Protein AF-A0A954JPZ0-F1 (afdb_monomer_lite)

pLDDT: mean 92.02, std 7.4, range [52.31, 98.56]

Structure (mmCIF, N/CA/C/O backbone):
data_AF-A0A954JPZ0-F1
#
_entry.id   AF-A0A954JPZ0-F1
#
loop_
_atom_site.group_PDB
_atom_site.id
_atom_site.type_symbol
_atom_site.label_atom_id
_atom_site.label_alt_id
_atom_site.label_comp_id
_atom_site.label_asym_id
_atom_site.label_entity_id
_atom_site.label_seq_id
_atom_site.pdbx_PDB_ins_code
_atom_site.Cartn_x
_atom_site.Cartn_y
_atom_site.Cartn_z
_atom_site.occupancy
_atom_site.B_iso_or_equiv
_atom_site.auth_seq_id
_atom_site.auth_comp_id
_atom_site.auth_asym_id
_atom_site.auth_atom_id
_atom_site.pdbx_PDB_model_num
ATOM 1 N N . MET A 1 1 ? -5.969 -16.958 -24.847 1.00 66.25 1 MET A N 1
ATOM 2 C CA . MET A 1 1 ? -4.902 -17.984 -24.819 1.00 66.25 1 MET A CA 1
ATOM 3 C C . MET A 1 1 ? -3.524 -17.351 -24.993 1.00 66.25 1 MET A C 1
ATOM 5 O O . MET A 1 1 ? -2.686 -17.552 -24.127 1.00 66.25 1 MET A O 1
ATOM 9 N N . SER A 1 2 ? -3.300 -16.533 -26.031 1.00 83.69 2 SER A N 1
ATOM 10 C CA . SER A 1 2 ? -1.999 -15.884 -26.276 1.00 83.69 2 SER A CA 1
ATOM 11 C C . SER A 1 2 ? -1.559 -14.907 -25.174 1.00 83.69 2 SER A C 1
ATOM 13 O O . SER A 1 2 ? -0.413 -14.970 -24.748 1.00 83.69 2 SER A O 1
ATOM 15 N N . THR A 1 3 ? -2.457 -14.063 -24.644 1.00 85.94 3 THR A N 1
ATOM 16 C CA . THR A 1 3 ? -2.115 -13.124 -23.552 1.00 85.94 3 THR A CA 1
ATOM 17 C C . THR A 1 3 ? -1.800 -13.831 -22.235 1.00 85.94 3 THR A C 1
ATOM 19 O O . THR A 1 3 ? -0.862 -13.451 -21.544 1.00 85.94 3 THR A O 1
ATOM 22 N N . THR A 1 4 ? -2.526 -14.906 -21.917 1.00 88.12 4 THR A N 1
ATOM 23 C CA . THR A 1 4 ? -2.280 -15.746 -20.735 1.00 88.12 4 THR A CA 1
ATOM 24 C C . THR A 1 4 ? -0.897 -16.394 -20.784 1.00 88.12 4 THR A C 1
ATOM 26 O O . THR A 1 4 ? -0.154 -16.324 -19.812 1.00 88.12 4 THR A O 1
ATOM 29 N N . LEU A 1 5 ? -0.525 -16.990 -21.922 1.00 91.44 5 LEU A N 1
ATOM 30 C CA . LEU A 1 5 ? 0.784 -17.624 -22.079 1.00 91.44 5 LEU A CA 1
ATOM 31 C C . LEU A 1 5 ? 1.921 -16.591 -22.055 1.00 91.44 5 LEU A C 1
ATOM 33 O O . LEU A 1 5 ? 2.928 -16.810 -21.388 1.00 91.44 5 LEU A O 1
ATOM 37 N N . ALA A 1 6 ? 1.747 -15.451 -22.734 1.00 91.94 6 ALA A N 1
ATOM 38 C CA . ALA A 1 6 ? 2.711 -14.353 -22.683 1.00 91.94 6 ALA A CA 1
ATOM 39 C C . ALA A 1 6 ? 2.916 -13.855 -21.241 1.00 91.94 6 ALA A C 1
ATOM 41 O O . ALA A 1 6 ? 4.052 -13.720 -20.798 1.00 91.94 6 ALA A O 1
ATOM 42 N N . SER A 1 7 ? 1.828 -13.666 -20.486 1.00 91.31 7 SER A N 1
ATOM 43 C CA . SER A 1 7 ? 1.865 -13.279 -19.072 1.00 91.31 7 SER A CA 1
ATOM 44 C C . SER A 1 7 ? 2.678 -14.257 -18.211 1.00 91.31 7 SER A C 1
ATOM 46 O O . SER A 1 7 ? 3.582 -13.830 -17.495 1.00 91.31 7 SER A O 1
ATOM 48 N N . GLN A 1 8 ? 2.438 -15.567 -18.335 1.00 90.75 8 GLN A N 1
ATOM 49 C CA . GLN A 1 8 ? 3.168 -16.591 -17.573 1.00 90.75 8 GLN A CA 1
ATOM 50 C C . GLN A 1 8 ? 4.675 -16.582 -17.869 1.00 90.75 8 GLN A C 1
ATOM 52 O O . GLN A 1 8 ? 5.494 -16.665 -16.950 1.00 90.75 8 GLN A O 1
ATOM 57 N N . ILE A 1 9 ? 5.056 -16.440 -19.144 1.00 93.81 9 ILE A N 1
ATOM 58 C CA . ILE A 1 9 ? 6.470 -16.358 -19.535 1.00 93.81 9 ILE A CA 1
ATOM 59 C C . ILE A 1 9 ? 7.108 -15.105 -18.928 1.00 93.81 9 ILE A C 1
ATOM 61 O O . ILE A 1 9 ? 8.153 -15.213 -18.285 1.00 93.81 9 ILE A O 1
ATOM 65 N N . LEU A 1 10 ? 6.456 -13.943 -19.053 1.00 93.75 10 LEU A N 1
ATOM 66 C CA . LEU A 1 10 ? 6.947 -12.689 -18.479 1.00 93.75 10 LEU A CA 1
ATOM 67 C C . LEU A 1 10 ? 7.116 -12.772 -16.955 1.00 93.75 10 LEU A C 1
ATOM 69 O O . LEU A 1 10 ? 8.147 -12.340 -16.448 1.00 93.75 10 LEU A O 1
ATOM 73 N N . GLN A 1 11 ? 6.162 -13.366 -16.229 1.00 90.56 11 GLN A N 1
ATOM 74 C CA . GLN A 1 11 ? 6.265 -13.556 -14.775 1.00 90.56 11 GLN A CA 1
ATOM 75 C C . GLN A 1 11 ? 7.461 -14.436 -14.400 1.00 90.56 11 GLN A C 1
ATOM 77 O O . GLN A 1 11 ? 8.274 -14.050 -13.562 1.00 90.56 11 GLN A O 1
ATOM 82 N N . SER A 1 12 ? 7.604 -15.592 -15.055 1.00 91.81 12 SER A N 1
ATOM 83 C CA . SER A 1 12 ? 8.687 -16.546 -14.766 1.00 91.81 12 SER A CA 1
ATOM 84 C C . SER A 1 12 ? 10.084 -16.017 -15.112 1.00 91.81 12 SER A C 1
ATOM 86 O O . SER A 1 12 ? 11.070 -16.439 -14.513 1.00 91.81 12 SER A O 1
ATOM 88 N N . SER A 1 13 ? 10.168 -15.086 -16.067 1.00 95.50 13 SER A N 1
ATOM 89 C CA . SER A 1 13 ? 11.426 -14.558 -16.610 1.00 95.50 13 SER A CA 1
ATOM 90 C C . SER A 1 13 ? 11.700 -13.105 -16.201 1.00 95.50 13 SER A C 1
ATOM 92 O O . SER A 1 13 ? 12.629 -12.484 -16.724 1.00 95.50 13 SER A O 1
ATOM 94 N N . ALA A 1 14 ? 10.921 -12.554 -15.261 1.00 93.38 14 ALA A N 1
ATOM 95 C CA . ALA A 1 14 ? 10.939 -11.133 -14.913 1.00 93.38 14 ALA A CA 1
ATOM 96 C C . ALA A 1 14 ? 12.328 -10.625 -14.497 1.00 93.38 14 ALA A C 1
ATOM 98 O O . ALA A 1 14 ? 12.738 -9.548 -14.923 1.00 93.38 14 ALA A O 1
ATOM 99 N N . ASP A 1 15 ? 13.081 -11.405 -13.714 1.00 93.00 15 ASP A N 1
ATOM 100 C CA . ASP A 1 15 ? 14.425 -11.027 -13.255 1.00 93.00 15 ASP A CA 1
ATOM 101 C C . ASP A 1 15 ? 15.450 -10.929 -14.395 1.00 93.00 15 ASP A C 1
ATOM 103 O O . ASP A 1 15 ? 16.312 -10.043 -14.384 1.00 93.00 15 ASP A O 1
ATOM 107 N N . GLY A 1 16 ? 15.357 -11.830 -15.379 1.00 96.50 16 GLY A N 1
ATOM 108 C CA . GLY A 1 16 ? 16.232 -11.852 -16.552 1.00 96.50 16 GLY A CA 1
ATOM 109 C C . GLY A 1 16 ? 15.924 -10.703 -17.507 1.00 96.50 16 GLY A C 1
ATOM 110 O O . GLY A 1 16 ? 16.826 -9.950 -17.876 1.00 96.50 16 GLY A O 1
ATOM 111 N N . ILE A 1 17 ? 14.637 -10.515 -17.822 1.00 97.69 17 ILE A N 1
ATOM 112 C CA . ILE A 1 17 ? 14.153 -9.401 -18.651 1.00 97.69 17 ILE A CA 1
ATOM 113 C C . ILE A 1 17 ? 14.552 -8.066 -18.017 1.00 97.69 17 ILE A C 1
ATOM 115 O O . ILE A 1 17 ? 15.100 -7.200 -18.690 1.00 97.69 17 ILE A O 1
ATOM 119 N N . ALA A 1 18 ? 14.350 -7.903 -16.709 1.00 95.94 18 ALA A N 1
ATOM 120 C CA . ALA A 1 18 ? 14.701 -6.673 -16.011 1.00 95.94 18 ALA A CA 1
ATOM 121 C C . ALA A 1 18 ? 16.203 -6.366 -16.038 1.00 95.94 18 ALA A C 1
ATOM 123 O O . ALA A 1 18 ? 16.586 -5.209 -16.187 1.00 95.94 18 ALA A O 1
ATOM 124 N N . GLY A 1 19 ? 17.057 -7.387 -15.902 1.00 96.56 19 GLY A N 1
ATOM 125 C CA . GLY A 1 19 ? 18.508 -7.213 -15.974 1.00 96.56 19 GLY A CA 1
ATOM 126 C C . GLY A 1 19 ? 18.975 -6.733 -17.349 1.00 96.56 19 GLY A C 1
ATOM 127 O O . GLY A 1 19 ? 19.767 -5.797 -17.432 1.00 96.56 19 GLY A O 1
ATOM 128 N N . LEU A 1 20 ? 18.451 -7.340 -18.416 1.00 97.88 20 LEU A N 1
ATOM 129 C CA . LEU A 1 20 ? 18.763 -6.962 -19.797 1.00 97.88 20 LEU A CA 1
ATOM 130 C C . LEU A 1 20 ? 18.199 -5.578 -20.154 1.00 97.88 20 LEU A C 1
ATOM 132 O O . LEU A 1 20 ? 18.916 -4.748 -20.709 1.00 97.88 20 LEU A O 1
ATOM 136 N N . ALA A 1 21 ? 16.958 -5.287 -19.756 1.00 97.50 21 ALA A N 1
ATOM 137 C CA . ALA A 1 21 ? 16.344 -3.980 -19.967 1.00 97.50 21 ALA A CA 1
ATOM 138 C C . ALA A 1 21 ? 17.093 -2.862 -19.219 1.00 97.50 21 ALA A C 1
ATOM 140 O O . ALA A 1 21 ? 17.258 -1.770 -19.760 1.00 97.50 21 ALA A O 1
ATOM 141 N N . ALA A 1 22 ? 17.581 -3.126 -18.000 1.00 96.38 22 ALA A N 1
ATOM 142 C CA . ALA A 1 22 ? 18.393 -2.169 -17.248 1.00 96.38 22 ALA A CA 1
ATOM 143 C C . ALA A 1 22 ? 19.735 -1.906 -17.942 1.00 96.38 22 ALA A C 1
ATOM 145 O O . ALA A 1 22 ? 20.130 -0.753 -18.078 1.00 96.38 22 ALA A O 1
ATOM 146 N N . ALA A 1 23 ? 20.409 -2.951 -18.433 1.00 95.88 23 ALA A N 1
ATOM 147 C CA . ALA A 1 23 ? 21.649 -2.793 -19.193 1.00 95.88 23 ALA A CA 1
ATOM 148 C C . ALA A 1 23 ? 21.431 -1.929 -20.443 1.00 95.88 23 ALA A C 1
ATOM 150 O O . ALA A 1 23 ? 22.147 -0.952 -20.640 1.00 95.88 23 ALA A O 1
ATOM 151 N N . ARG A 1 24 ? 20.371 -2.210 -21.212 1.00 96.38 24 ARG A N 1
ATOM 152 C CA . ARG A 1 24 ? 20.004 -1.418 -22.392 1.00 96.38 24 ARG A CA 1
ATOM 153 C C . ARG A 1 24 ? 19.671 0.034 -22.042 1.00 96.38 24 ARG A C 1
ATOM 155 O O . ARG A 1 24 ? 20.093 0.942 -22.745 1.00 96.38 24 ARG A O 1
ATOM 162 N N . LEU A 1 25 ? 18.952 0.284 -20.945 1.00 95.94 25 LEU A N 1
ATOM 163 C CA . LEU A 1 25 ? 18.688 1.649 -20.478 1.00 95.94 25 LEU A CA 1
ATOM 164 C C . LEU A 1 25 ? 19.992 2.424 -20.240 1.00 95.94 25 LEU A C 1
ATOM 166 O O . LEU A 1 25 ? 20.115 3.545 -20.722 1.00 95.94 25 LEU A O 1
ATOM 170 N N . PHE A 1 26 ? 20.963 1.820 -19.551 1.00 94.25 26 PHE A N 1
ATOM 171 C CA . PHE A 1 26 ? 22.262 2.439 -19.258 1.00 94.25 26 PHE A CA 1
ATOM 172 C C . PHE A 1 26 ? 23.109 2.702 -20.517 1.00 94.25 26 PHE A C 1
ATOM 174 O O . PHE A 1 26 ? 23.999 3.546 -20.481 1.00 94.25 26 PHE A O 1
ATOM 181 N N . GLU A 1 27 ? 22.831 2.021 -21.631 1.00 93.25 27 GLU A N 1
ATOM 182 C CA . GLU A 1 27 ? 23.437 2.312 -22.939 1.00 93.25 27 GLU A CA 1
ATOM 183 C C . GLU A 1 27 ? 22.749 3.481 -23.669 1.00 93.25 27 GLU A C 1
ATOM 185 O O . GLU A 1 27 ? 23.381 4.159 -24.479 1.00 93.25 27 GLU A O 1
ATOM 190 N N . LEU A 1 28 ? 21.461 3.724 -23.397 1.00 91.75 28 LEU A N 1
ATOM 191 C CA . LEU A 1 28 ? 20.639 4.726 -24.088 1.00 91.75 28 LEU A CA 1
ATOM 192 C C . LEU A 1 28 ? 20.671 6.117 -23.445 1.00 91.75 28 LEU A C 1
ATOM 194 O O . LEU A 1 28 ? 20.381 7.106 -24.121 1.00 91.75 28 LEU A O 1
ATOM 198 N N . VAL A 1 29 ? 20.979 6.212 -22.151 1.00 90.38 29 VAL A N 1
ATOM 199 C CA . VAL A 1 29 ? 20.952 7.473 -21.393 1.00 90.38 29 VAL A CA 1
ATOM 200 C C . VAL A 1 29 ? 22.324 7.788 -20.797 1.00 90.38 29 VAL A C 1
ATOM 202 O O . VAL A 1 29 ? 23.168 6.908 -20.645 1.00 90.38 29 VAL A O 1
ATOM 205 N N . SER A 1 30 ? 22.584 9.056 -20.471 1.00 83.38 30 SER A N 1
ATOM 206 C CA . SER A 1 30 ? 23.856 9.441 -19.852 1.00 83.38 30 SER A CA 1
ATOM 207 C C . SER A 1 30 ? 24.001 8.842 -18.451 1.00 83.38 30 SER A C 1
ATOM 209 O O . SER A 1 30 ? 23.021 8.727 -17.717 1.00 83.38 30 SER A O 1
ATOM 211 N N . VAL A 1 31 ? 25.238 8.541 -18.043 1.00 74.62 31 VAL A N 1
ATOM 212 C CA . VAL A 1 31 ? 25.551 8.011 -16.698 1.00 74.62 31 VAL A CA 1
ATOM 213 C C . VAL A 1 31 ? 25.056 8.947 -15.586 1.00 74.62 31 VAL A C 1
ATOM 215 O O . VAL A 1 31 ? 24.608 8.487 -14.547 1.00 74.62 31 VAL A O 1
ATOM 218 N N . ASP A 1 32 ? 25.040 10.260 -15.824 1.00 77.06 32 ASP A N 1
ATOM 219 C CA . ASP A 1 32 ? 24.516 11.232 -14.853 1.00 77.06 32 ASP A CA 1
ATOM 220 C C . ASP A 1 32 ? 22.980 11.197 -14.713 1.00 77.06 32 ASP A C 1
ATOM 222 O O . ASP A 1 32 ? 22.433 11.760 -13.769 1.00 77.06 32 ASP A O 1
ATOM 226 N N . ALA A 1 33 ? 22.267 10.571 -15.658 1.00 75.75 33 ALA A N 1
ATOM 227 C CA . ALA A 1 33 ? 20.808 10.457 -15.641 1.00 75.75 33 ALA A CA 1
ATOM 228 C C . ALA A 1 33 ? 20.315 9.186 -14.924 1.00 75.75 33 ALA A C 1
ATOM 230 O O . ALA A 1 33 ? 19.151 9.129 -14.521 1.00 75.75 33 ALA A O 1
ATOM 231 N N . VAL A 1 34 ? 21.181 8.176 -14.775 1.00 81.88 34 VAL A N 1
ATOM 232 C CA . VAL A 1 34 ? 20.914 6.909 -14.078 1.00 81.88 34 VAL A CA 1
ATOM 233 C C . VAL A 1 34 ? 22.180 6.437 -13.352 1.00 81.88 34 VAL A C 1
ATOM 235 O O . VAL A 1 34 ? 23.164 6.066 -13.980 1.00 81.88 34 VAL A O 1
ATOM 238 N N . ASP A 1 35 ? 22.168 6.427 -12.020 1.00 78.69 35 ASP A N 1
ATOM 239 C CA . ASP A 1 35 ? 23.358 6.152 -11.197 1.00 78.69 35 ASP A CA 1
ATOM 240 C C . ASP A 1 35 ? 23.293 4.824 -10.419 1.00 78.69 35 ASP A C 1
ATOM 242 O O . ASP A 1 35 ? 24.328 4.276 -10.038 1.00 78.69 35 ASP A O 1
ATOM 246 N N . ASP A 1 36 ? 22.098 4.256 -10.237 1.00 88.75 36 ASP A N 1
ATOM 247 C CA . ASP A 1 36 ? 21.888 3.006 -9.500 1.00 88.75 36 ASP A CA 1
ATOM 248 C C . ASP A 1 36 ? 21.283 1.899 -10.381 1.00 88.75 36 ASP A C 1
ATOM 250 O O . ASP A 1 36 ? 20.066 1.785 -10.570 1.00 88.75 36 ASP A O 1
ATOM 254 N N . PHE A 1 37 ? 22.151 1.031 -10.906 1.00 91.00 37 PHE A N 1
ATOM 255 C CA . PHE A 1 37 ? 21.741 -0.112 -11.726 1.00 91.00 37 PHE A CA 1
ATOM 256 C C . PHE A 1 37 ? 20.810 -1.075 -10.977 1.00 91.00 37 PHE A C 1
ATOM 258 O O . PHE A 1 37 ? 19.874 -1.620 -11.566 1.00 91.00 37 PHE A O 1
ATOM 265 N N . ALA A 1 38 ? 21.050 -1.306 -9.683 1.00 88.50 38 ALA A N 1
ATOM 266 C CA . ALA A 1 38 ? 20.252 -2.242 -8.900 1.00 88.50 38 ALA A CA 1
ATOM 267 C C . ALA A 1 38 ? 18.832 -1.701 -8.688 1.00 88.50 38 ALA A C 1
ATOM 269 O O . ALA A 1 38 ? 17.863 -2.448 -8.860 1.00 88.50 38 ALA A O 1
ATOM 270 N N . ALA A 1 39 ? 18.700 -0.403 -8.402 1.00 86.88 39 ALA A N 1
ATOM 271 C CA . ALA A 1 39 ? 17.405 0.262 -8.301 1.00 86.88 39 ALA A CA 1
ATOM 272 C C . ALA A 1 39 ? 16.637 0.221 -9.630 1.00 86.88 39 ALA A C 1
ATOM 274 O O . ALA A 1 39 ? 15.455 -0.135 -9.646 1.00 86.88 39 ALA A O 1
ATOM 275 N N . TRP A 1 40 ? 17.301 0.501 -10.756 1.00 93.06 40 TRP A N 1
ATOM 276 C CA . TRP A 1 40 ? 16.674 0.434 -12.080 1.00 93.06 40 TRP A CA 1
ATOM 277 C C . TRP A 1 40 ? 16.266 -0.982 -12.477 1.00 93.06 40 TRP A C 1
ATOM 279 O O . TRP A 1 40 ? 15.155 -1.181 -12.971 1.00 93.06 40 TRP A O 1
ATOM 289 N N . LYS A 1 41 ? 17.101 -1.988 -12.197 1.00 93.12 41 LYS A N 1
ATOM 290 C CA . LYS A 1 41 ? 16.734 -3.396 -12.385 1.00 93.12 41 LYS A CA 1
ATOM 291 C C . LYS A 1 41 ? 15.497 -3.750 -11.561 1.00 93.12 41 LYS A C 1
ATOM 293 O O . LYS A 1 41 ? 14.567 -4.355 -12.089 1.00 93.12 41 LYS A O 1
ATOM 298 N N . GLN A 1 42 ? 15.449 -3.358 -10.287 1.00 86.19 42 GLN A N 1
ATOM 299 C CA . GLN A 1 42 ? 14.289 -3.626 -9.437 1.00 86.19 42 GLN A CA 1
ATOM 300 C C . GLN A 1 42 ? 13.027 -2.917 -9.951 1.00 86.19 42 GLN A C 1
ATOM 302 O O . GLN A 1 42 ? 11.945 -3.508 -9.969 1.00 86.19 42 GLN A O 1
ATOM 307 N N . HIS A 1 43 ? 13.158 -1.670 -10.408 1.00 90.62 43 HIS A N 1
ATOM 308 C CA . HIS A 1 43 ? 12.066 -0.921 -11.019 1.00 90.62 43 HIS A CA 1
ATOM 309 C C . HIS A 1 43 ? 11.522 -1.634 -12.266 1.00 90.62 43 HIS A C 1
ATOM 311 O O . HIS A 1 43 ? 10.328 -1.925 -12.335 1.00 90.62 43 HIS A O 1
ATOM 317 N N . LEU A 1 44 ? 12.395 -1.982 -13.213 1.00 94.62 44 LEU A N 1
ATOM 318 C CA . LEU A 1 44 ? 12.019 -2.652 -14.460 1.00 94.62 44 LEU A CA 1
ATOM 319 C C . LEU A 1 44 ? 11.425 -4.040 -14.211 1.00 94.62 44 LEU A C 1
ATOM 321 O O . LEU A 1 44 ? 10.452 -4.411 -14.860 1.00 94.62 44 LEU A O 1
ATOM 325 N N . ARG A 1 45 ? 11.925 -4.777 -13.215 1.00 93.12 45 ARG A N 1
ATOM 326 C CA . ARG A 1 45 ? 11.323 -6.042 -12.773 1.00 93.12 45 ARG A CA 1
ATOM 327 C C . ARG A 1 45 ? 9.872 -5.852 -12.351 1.00 93.12 45 ARG A C 1
ATOM 329 O O . ARG A 1 45 ? 9.003 -6.606 -12.783 1.00 93.12 45 ARG A O 1
ATOM 336 N N . ASN A 1 46 ? 9.599 -4.833 -11.540 1.00 87.81 46 ASN A N 1
ATOM 337 C CA . ASN A 1 46 ? 8.233 -4.520 -11.134 1.00 87.81 46 ASN A CA 1
ATOM 338 C C . ASN A 1 46 ? 7.367 -4.152 -12.349 1.00 87.81 46 ASN A C 1
ATOM 340 O O . ASN A 1 46 ? 6.233 -4.612 -12.433 1.00 87.81 46 ASN A O 1
ATOM 344 N N . GLN A 1 47 ? 7.899 -3.398 -13.315 1.00 93.12 47 GLN A N 1
ATOM 345 C CA . GLN A 1 47 ? 7.179 -3.062 -14.548 1.00 93.12 47 GLN A CA 1
ATOM 346 C C . GLN A 1 47 ? 6.855 -4.297 -15.408 1.00 93.12 47 GLN A C 1
ATOM 348 O O . GLN A 1 47 ? 5.741 -4.398 -15.919 1.00 93.12 47 GLN A O 1
ATOM 353 N N . VAL A 1 48 ? 7.760 -5.278 -15.512 1.00 94.56 48 VAL A N 1
ATOM 354 C CA . VAL A 1 48 ? 7.488 -6.548 -16.217 1.00 94.56 48 VAL A CA 1
ATOM 355 C C . VAL A 1 48 ? 6.339 -7.310 -15.554 1.00 94.56 48 VAL A C 1
ATOM 357 O O . VAL A 1 48 ? 5.445 -7.799 -16.245 1.00 94.56 48 VAL A O 1
ATOM 360 N N . LEU A 1 49 ? 6.314 -7.373 -14.220 1.00 90.12 49 LEU A N 1
ATOM 361 C CA . LEU A 1 49 ? 5.230 -8.027 -13.478 1.00 90.12 49 LEU A CA 1
ATOM 362 C C . LEU A 1 49 ? 3.886 -7.302 -13.651 1.00 90.12 49 LEU A C 1
ATOM 364 O O . LEU A 1 49 ? 2.856 -7.957 -13.811 1.00 90.12 49 LEU A O 1
ATOM 368 N N . GLN A 1 50 ? 3.890 -5.966 -13.677 1.00 89.69 50 GLN A N 1
ATOM 369 C CA . GLN A 1 50 ? 2.688 -5.165 -13.944 1.00 89.69 50 GLN A CA 1
ATOM 370 C C . GLN A 1 50 ? 2.165 -5.378 -15.369 1.00 89.69 50 GLN A C 1
ATOM 372 O O . GLN A 1 50 ? 0.965 -5.574 -15.558 1.00 89.69 50 GLN A O 1
ATOM 377 N N . LEU A 1 51 ? 3.053 -5.419 -16.367 1.00 93.12 51 LEU A N 1
ATOM 378 C CA . LEU A 1 51 ? 2.687 -5.729 -17.749 1.00 93.12 51 LEU A CA 1
ATOM 379 C C . LEU A 1 51 ? 2.093 -7.139 -17.867 1.00 93.12 51 LEU A C 1
ATOM 381 O O . LEU A 1 51 ? 1.060 -7.333 -18.508 1.00 93.12 51 LEU A O 1
ATOM 385 N N . ALA A 1 52 ? 2.708 -8.127 -17.215 1.00 91.50 52 ALA A N 1
ATOM 386 C CA . ALA A 1 52 ? 2.213 -9.497 -17.214 1.00 91.50 52 ALA A CA 1
ATOM 387 C C . ALA A 1 52 ? 0.817 -9.611 -16.586 1.00 91.50 52 ALA A C 1
ATOM 389 O O . ALA A 1 52 ? -0.051 -10.310 -17.112 1.00 91.50 52 ALA A O 1
ATOM 390 N N . ALA A 1 53 ? 0.566 -8.905 -15.488 1.00 86.56 53 ALA A N 1
ATOM 391 C CA . ALA A 1 53 ? -0.753 -8.877 -14.874 1.00 86.56 53 ALA A CA 1
ATOM 392 C C . ALA A 1 53 ? -1.802 -8.160 -15.727 1.00 86.56 53 ALA A C 1
ATOM 394 O O . ALA A 1 53 ? -2.921 -8.652 -15.847 1.00 86.56 53 ALA A O 1
ATOM 395 N N . ALA A 1 54 ? -1.442 -7.045 -16.364 1.00 90.31 54 ALA A N 1
ATOM 396 C CA . ALA A 1 54 ? -2.319 -6.353 -17.300 1.00 90.31 54 ALA A CA 1
ATOM 397 C C . ALA A 1 54 ? -2.731 -7.275 -18.461 1.00 90.31 54 ALA A C 1
ATOM 399 O O . ALA A 1 54 ? -3.909 -7.354 -18.802 1.00 90.31 54 ALA A O 1
ATOM 400 N N . LEU A 1 55 ? -1.792 -8.059 -19.006 1.00 92.12 55 LEU A N 1
ATOM 401 C CA . LEU A 1 55 ? -2.071 -9.081 -20.025 1.00 92.12 55 LEU A CA 1
ATOM 402 C C . LEU A 1 55 ? -3.012 -10.183 -19.528 1.00 92.12 55 LEU A C 1
ATOM 404 O O . LEU A 1 55 ? -3.879 -10.641 -20.278 1.00 92.12 55 LEU A O 1
ATOM 408 N N . GLN A 1 56 ? -2.835 -10.625 -18.281 1.00 88.38 56 GLN A N 1
ATOM 409 C CA . GLN A 1 56 ? -3.692 -11.635 -17.665 1.00 88.38 56 GLN A CA 1
ATOM 410 C C . GLN A 1 56 ? -5.117 -11.111 -17.468 1.00 88.38 56 GLN A C 1
ATOM 412 O O . GLN A 1 56 ? -6.070 -11.821 -17.787 1.00 88.38 56 GLN A O 1
ATOM 417 N N . ALA A 1 57 ? -5.249 -9.864 -17.011 1.00 85.94 57 ALA A N 1
ATOM 418 C CA . ALA A 1 57 ? -6.519 -9.162 -16.853 1.00 85.94 57 ALA A CA 1
ATOM 419 C C . ALA A 1 57 ? -7.135 -8.706 -18.190 1.00 85.94 57 ALA A C 1
ATOM 421 O O . ALA A 1 57 ? -8.304 -8.337 -18.226 1.00 85.94 57 ALA A O 1
ATOM 422 N N . GLN A 1 58 ? -6.364 -8.753 -19.283 1.00 91.12 58 GLN A N 1
ATOM 423 C CA . GLN A 1 58 ? -6.717 -8.194 -20.592 1.00 91.12 58 GLN A CA 1
ATOM 424 C C . GLN A 1 58 ? -7.059 -6.698 -20.534 1.00 91.12 58 GLN A C 1
ATOM 426 O O . GLN A 1 58 ? -7.929 -6.215 -21.257 1.00 91.12 58 GLN A O 1
ATOM 431 N N . ASP A 1 59 ? -6.355 -5.969 -19.671 1.00 89.06 59 ASP A N 1
ATOM 432 C CA . ASP A 1 59 ? -6.613 -4.566 -19.381 1.00 89.06 59 ASP A CA 1
ATOM 433 C C . ASP A 1 59 ? -5.352 -3.728 -19.615 1.00 89.06 59 ASP A C 1
ATOM 435 O O . ASP A 1 59 ? -4.466 -3.631 -18.764 1.00 89.06 59 ASP A O 1
ATOM 439 N N . ALA A 1 60 ? -5.269 -3.106 -20.791 1.00 90.62 60 ALA A N 1
ATOM 440 C CA . ALA A 1 60 ? -4.166 -2.212 -21.138 1.00 90.62 60 ALA A CA 1
ATOM 441 C C . ALA A 1 60 ? -4.155 -0.917 -20.310 1.00 90.62 60 ALA A C 1
ATOM 443 O O . ALA A 1 60 ? -3.096 -0.309 -20.138 1.00 90.62 60 ALA A O 1
ATOM 444 N N . THR A 1 61 ? -5.306 -0.504 -19.768 1.00 88.75 61 THR A N 1
ATOM 445 C CA . THR A 1 61 ? -5.402 0.716 -18.959 1.00 88.75 61 THR A CA 1
ATOM 446 C C . THR A 1 61 ? -4.724 0.535 -17.607 1.00 88.75 61 THR A C 1
ATOM 448 O O . THR A 1 61 ? -4.024 1.442 -17.166 1.00 88.75 61 THR A O 1
ATOM 451 N N . ALA A 1 62 ? -4.783 -0.668 -17.028 1.00 84.94 62 ALA A N 1
ATOM 452 C CA . ALA A 1 62 ? -4.107 -0.988 -15.773 1.00 84.94 62 ALA A CA 1
ATOM 453 C C . ALA A 1 62 ? 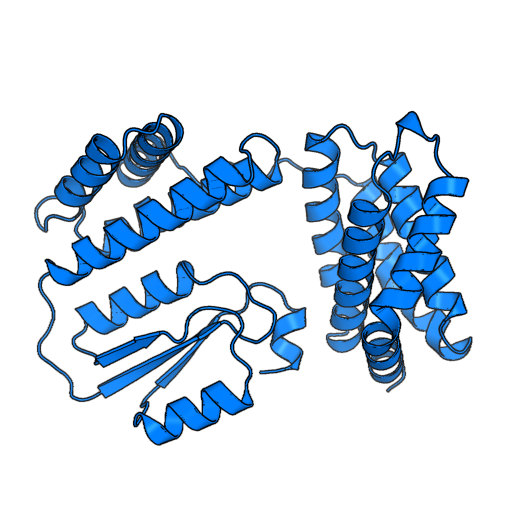-2.584 -0.753 -15.833 1.00 84.94 62 ALA A C 1
ATOM 455 O O . ALA A 1 62 ? -2.001 -0.186 -14.905 1.00 84.94 62 ALA A O 1
ATOM 456 N N . PHE A 1 63 ? -1.929 -1.138 -16.936 1.00 90.31 63 PHE A N 1
ATOM 457 C CA . PHE A 1 63 ? -0.496 -0.878 -17.116 1.00 90.31 63 PHE A CA 1
ATOM 458 C C . PHE A 1 63 ? -0.212 0.609 -17.366 1.00 90.31 63 PHE A C 1
ATOM 460 O O . PHE A 1 63 ? 0.726 1.168 -16.801 1.00 90.31 63 PHE A O 1
ATOM 467 N N . ALA A 1 64 ? -1.050 1.284 -18.156 1.00 90.31 64 ALA A N 1
ATOM 468 C CA . ALA A 1 64 ? -0.903 2.715 -18.412 1.00 90.31 64 ALA A CA 1
ATOM 469 C C . ALA A 1 64 ? -1.065 3.569 -17.138 1.00 90.31 64 ALA A C 1
ATOM 471 O O . ALA A 1 64 ? -0.295 4.503 -16.905 1.00 90.31 64 ALA A O 1
ATOM 472 N N . ASP A 1 65 ? -2.018 3.235 -16.272 1.00 85.50 65 ASP A N 1
ATOM 473 C CA . ASP A 1 65 ? -2.212 3.926 -14.997 1.00 85.50 65 ASP A CA 1
ATOM 474 C C . ASP A 1 65 ? -1.039 3.693 -14.037 1.00 85.50 65 ASP A C 1
ATOM 476 O O . ASP A 1 65 ? -0.605 4.636 -13.368 1.00 85.50 65 ASP A O 1
ATOM 480 N N . ASN A 1 66 ? -0.432 2.498 -14.049 1.00 85.31 66 ASN A N 1
ATOM 481 C CA . ASN A 1 66 ? 0.824 2.258 -13.334 1.00 85.31 66 ASN A CA 1
ATOM 482 C C . ASN A 1 66 ? 1.939 3.209 -13.805 1.00 85.31 66 ASN A C 1
ATOM 484 O O . ASN A 1 66 ? 2.650 3.778 -12.978 1.00 85.31 66 ASN A O 1
ATOM 488 N N . ILE A 1 67 ? 2.047 3.452 -15.113 1.00 88.81 67 ILE A N 1
ATOM 489 C CA . ILE A 1 67 ? 3.043 4.373 -15.678 1.00 88.81 67 ILE A CA 1
ATOM 490 C C . ILE A 1 67 ? 2.783 5.826 -15.270 1.00 88.81 67 ILE A C 1
ATOM 492 O O . ILE A 1 67 ? 3.735 6.566 -15.031 1.00 88.81 67 ILE A O 1
ATOM 496 N N . THR A 1 68 ? 1.521 6.234 -15.097 1.00 85.50 68 THR A N 1
ATOM 497 C CA . THR A 1 68 ? 1.194 7.560 -14.528 1.00 85.50 68 THR A CA 1
ATOM 498 C C . THR A 1 68 ? 1.797 7.727 -13.137 1.00 85.50 68 THR A C 1
ATOM 500 O O . THR A 1 68 ? 2.408 8.758 -12.843 1.00 85.50 68 THR A O 1
ATOM 503 N N . TRP A 1 69 ? 1.638 6.699 -12.300 1.00 82.50 69 TRP A N 1
ATOM 504 C CA . TRP A 1 69 ? 2.158 6.660 -10.936 1.00 82.50 69 TRP A CA 1
ATOM 505 C C . TRP A 1 69 ? 3.693 6.656 -10.934 1.00 82.50 69 TRP A C 1
ATOM 507 O O . TRP A 1 69 ? 4.319 7.470 -10.264 1.00 82.50 69 TRP A O 1
ATOM 517 N N . VAL A 1 70 ? 4.328 5.814 -11.757 1.00 84.62 70 VAL A N 1
ATOM 518 C CA . VAL A 1 70 ? 5.794 5.804 -11.923 1.00 84.62 70 VAL A CA 1
ATOM 519 C C . VAL A 1 70 ? 6.313 7.178 -12.340 1.00 84.62 70 VAL A C 1
ATOM 521 O O . VAL A 1 70 ? 7.281 7.670 -11.764 1.00 84.62 70 VAL A O 1
ATOM 524 N N . HIS A 1 71 ? 5.665 7.813 -13.313 1.00 87.94 71 HIS A N 1
ATOM 525 C CA . HIS A 1 71 ? 6.082 9.115 -13.813 1.00 87.94 71 HIS A CA 1
ATOM 526 C C . HIS A 1 71 ? 5.999 10.209 -12.735 1.00 87.94 71 HIS A C 1
ATOM 528 O O . HIS A 1 71 ? 6.926 11.013 -12.6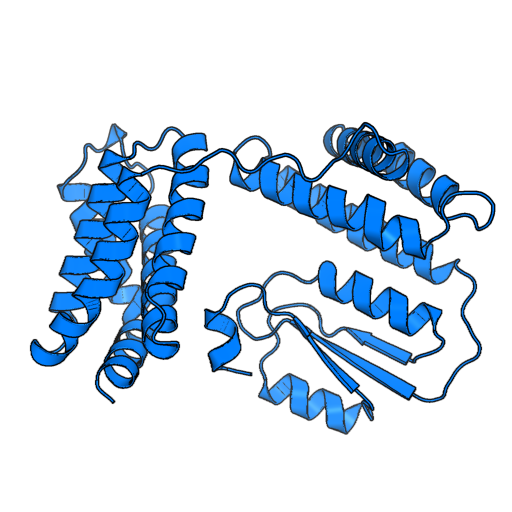37 1.00 87.94 71 HIS A O 1
ATOM 534 N N . GLU A 1 72 ? 4.967 10.217 -11.879 1.00 83.12 72 GLU A N 1
ATOM 535 C CA . GLU A 1 72 ? 4.877 11.162 -10.750 1.00 83.12 72 GLU A CA 1
ATOM 536 C C . GLU A 1 72 ? 6.034 10.952 -9.752 1.00 83.12 72 GLU A C 1
ATOM 538 O O . GLU A 1 72 ? 6.759 11.903 -9.441 1.00 83.12 72 GLU A O 1
ATOM 543 N N . ALA A 1 73 ? 6.284 9.703 -9.341 1.00 81.44 73 ALA A N 1
ATOM 544 C CA . ALA A 1 73 ? 7.378 9.363 -8.429 1.00 81.44 73 ALA A CA 1
ATOM 545 C C . ALA A 1 73 ? 8.765 9.729 -8.972 1.00 81.44 73 ALA A C 1
ATOM 547 O O . ALA A 1 73 ? 9.619 10.253 -8.257 1.00 81.44 73 ALA A O 1
ATOM 548 N N . PHE A 1 74 ? 9.055 9.398 -10.222 1.00 85.62 74 PHE A N 1
ATOM 549 C CA . PHE A 1 74 ? 10.395 9.598 -10.768 1.00 85.62 74 PHE A CA 1
ATOM 550 C C . PHE A 1 74 ? 10.666 11.075 -11.051 1.00 85.62 74 PHE A C 1
ATOM 552 O O . PHE A 1 74 ? 11.764 11.566 -10.777 1.00 85.62 74 PHE A O 1
ATOM 559 N N . ARG A 1 75 ? 9.640 11.824 -11.463 1.00 84.31 75 ARG A N 1
ATOM 560 C CA . ARG A 1 75 ? 9.750 13.272 -11.640 1.00 84.31 75 ARG A CA 1
ATOM 561 C C . ARG A 1 75 ? 10.064 13.987 -10.328 1.00 84.31 75 ARG A C 1
ATOM 563 O O . ARG A 1 75 ? 10.859 14.924 -10.321 1.00 84.31 75 ARG A O 1
ATOM 570 N N . SER A 1 76 ? 9.507 13.524 -9.209 1.00 79.94 76 SER A N 1
ATOM 571 C CA . SER A 1 76 ? 9.824 14.084 -7.893 1.00 79.94 76 SER A CA 1
ATOM 572 C C . SER A 1 76 ? 11.262 13.810 -7.430 1.00 79.94 76 SER A C 1
ATOM 574 O O . SER A 1 76 ? 11.729 14.422 -6.473 1.00 79.94 76 SER A O 1
ATOM 576 N N . ARG A 1 77 ? 11.965 12.894 -8.105 1.00 82.38 77 ARG A N 1
ATOM 577 C CA . ARG A 1 77 ? 13.372 12.531 -7.882 1.00 82.38 77 ARG A CA 1
ATOM 578 C C . ARG A 1 77 ? 14.295 13.107 -8.965 1.00 82.38 77 ARG A C 1
ATOM 580 O O . ARG A 1 77 ? 15.425 12.657 -9.100 1.00 82.38 77 ARG A O 1
ATOM 587 N N . ASN A 1 78 ? 13.820 14.100 -9.724 1.00 84.62 78 ASN A N 1
ATOM 588 C CA . ASN A 1 78 ? 14.525 14.737 -10.843 1.00 84.62 78 ASN A CA 1
ATOM 589 C C . ASN A 1 78 ? 14.883 13.796 -12.009 1.00 84.62 78 ASN A C 1
ATOM 591 O O . ASN A 1 78 ? 15.753 14.127 -12.811 1.00 84.62 78 ASN A O 1
ATOM 595 N N . ILE A 1 79 ? 14.195 12.660 -12.151 1.00 88.00 79 ILE A N 1
ATOM 596 C CA . ILE A 1 79 ? 14.327 11.814 -13.341 1.00 88.00 79 ILE A CA 1
ATOM 597 C C . ILE A 1 79 ? 13.397 12.343 -14.430 1.00 88.00 79 ILE A C 1
ATOM 599 O O . ILE A 1 79 ? 12.211 12.595 -14.194 1.00 88.00 79 ILE A O 1
ATOM 603 N N . SER A 1 80 ? 13.947 12.534 -15.626 1.00 89.88 80 SER A N 1
ATOM 604 C CA . SER A 1 80 ? 13.229 13.152 -16.733 1.00 89.88 80 SER A CA 1
ATOM 605 C C . SER A 1 80 ? 12.280 12.174 -17.439 1.00 89.88 80 SER A C 1
ATOM 607 O O . SER A 1 80 ? 12.451 10.951 -17.398 1.00 89.88 80 SER A O 1
ATOM 609 N N . THR A 1 81 ? 11.265 12.715 -18.116 1.00 90.75 81 THR A N 1
ATOM 610 C CA . THR A 1 81 ? 10.317 11.922 -18.915 1.00 90.75 81 THR A CA 1
ATOM 611 C C . THR A 1 81 ? 11.029 11.172 -20.047 1.00 90.75 81 THR A C 1
ATOM 613 O O . THR A 1 81 ? 10.610 10.075 -20.408 1.00 90.75 81 THR A O 1
ATOM 616 N N . GLU A 1 82 ? 12.135 11.710 -20.569 1.00 91.75 82 GLU A N 1
ATOM 617 C CA . GLU A 1 82 ? 12.967 11.065 -21.590 1.00 91.75 82 GLU A CA 1
ATOM 618 C C . GLU A 1 82 ? 13.621 9.782 -21.063 1.00 91.75 82 GLU A C 1
ATOM 620 O O . GLU A 1 82 ? 13.564 8.754 -21.736 1.00 91.75 82 GLU A O 1
ATOM 625 N N . VAL A 1 83 ? 14.171 9.803 -19.840 1.00 93.44 83 VAL A N 1
ATOM 626 C CA . VAL A 1 83 ? 14.760 8.610 -19.202 1.00 93.44 83 VAL A CA 1
ATOM 627 C C . VAL A 1 83 ? 13.696 7.537 -18.977 1.00 93.44 83 VAL A C 1
ATOM 629 O O . VAL A 1 83 ? 13.923 6.364 -19.260 1.00 93.44 83 VAL A O 1
ATOM 632 N N . LEU A 1 84 ? 12.503 7.930 -18.525 1.00 92.81 84 LEU A N 1
ATOM 633 C CA . LEU A 1 84 ? 11.379 7.004 -18.359 1.00 92.81 84 LEU A CA 1
ATOM 634 C C . LEU A 1 84 ? 10.880 6.440 -19.695 1.00 92.81 84 LEU A C 1
ATOM 636 O O . LEU A 1 84 ? 10.501 5.271 -19.770 1.00 92.81 84 LEU A O 1
ATOM 640 N N . GLY A 1 85 ? 10.915 7.243 -20.760 1.00 94.38 85 GLY A N 1
ATOM 641 C CA . GLY A 1 85 ? 10.605 6.800 -22.116 1.00 94.38 85 GLY A CA 1
ATOM 642 C C . GLY A 1 85 ? 11.605 5.760 -22.618 1.00 94.38 85 GLY A C 1
ATOM 643 O O . GLY A 1 85 ? 11.191 4.727 -23.147 1.00 94.38 85 GLY A O 1
ATOM 644 N N . ALA A 1 86 ? 12.899 5.994 -22.383 1.00 95.31 86 ALA A N 1
ATOM 645 C CA . ALA A 1 86 ? 13.961 5.037 -22.681 1.00 95.31 86 ALA A CA 1
ATOM 646 C C . ALA A 1 86 ? 13.817 3.752 -21.849 1.00 95.31 86 ALA A C 1
ATOM 648 O O . ALA A 1 86 ? 13.967 2.658 -22.380 1.00 95.31 86 ALA A O 1
ATOM 649 N N . ALA A 1 87 ? 13.444 3.855 -20.570 1.00 95.38 87 ALA A N 1
ATOM 650 C CA . ALA A 1 87 ? 13.210 2.693 -19.712 1.00 95.38 87 ALA A CA 1
ATOM 651 C C . ALA A 1 87 ? 12.041 1.828 -20.216 1.00 95.38 87 ALA A C 1
ATOM 653 O O . ALA A 1 87 ? 12.168 0.604 -20.295 1.00 95.38 87 ALA A O 1
ATOM 654 N N . LEU A 1 88 ? 10.926 2.455 -20.613 1.00 95.81 88 LEU A N 1
ATOM 655 C CA . LEU A 1 88 ? 9.778 1.757 -21.197 1.00 95.81 88 LEU A CA 1
ATOM 656 C C . LEU A 1 88 ? 10.135 1.103 -22.542 1.00 95.81 88 LEU A C 1
ATOM 658 O O . LEU A 1 88 ? 9.717 -0.024 -22.799 1.00 95.81 88 LEU A O 1
ATOM 662 N N . GLN A 1 89 ? 10.928 1.782 -23.377 1.00 96.00 89 GLN A N 1
ATOM 663 C CA . GLN A 1 89 ? 11.434 1.224 -24.634 1.00 96.00 89 GLN A CA 1
ATOM 664 C C . GLN A 1 89 ? 12.324 -0.000 -24.387 1.00 96.00 89 GLN A C 1
ATOM 666 O O . GLN A 1 89 ? 12.086 -1.057 -24.970 1.00 96.00 89 GLN A O 1
ATOM 671 N N . SER A 1 90 ? 13.305 0.112 -23.487 1.00 97.19 90 SER A N 1
ATOM 672 C CA . SER A 1 90 ? 14.196 -0.997 -23.144 1.00 97.19 90 SER A CA 1
ATOM 673 C C . SER A 1 90 ? 13.424 -2.209 -22.630 1.00 97.19 90 SER A C 1
ATOM 675 O O . SER A 1 90 ? 13.726 -3.341 -23.016 1.00 97.19 90 SER A O 1
ATOM 677 N N . LEU A 1 91 ? 12.411 -1.985 -21.787 1.00 96.94 91 LEU A N 1
ATOM 678 C CA . LEU A 1 91 ? 11.517 -3.034 -21.299 1.00 96.94 91 LEU A CA 1
ATOM 679 C C . LEU A 1 91 ? 10.743 -3.706 -22.433 1.00 96.94 91 LEU A C 1
ATOM 681 O O . LEU A 1 91 ? 10.723 -4.933 -22.493 1.00 96.94 91 LEU A O 1
ATOM 685 N N . GLU A 1 92 ? 10.122 -2.926 -23.322 1.00 96.25 92 GLU A N 1
ATOM 686 C CA . GLU A 1 92 ? 9.353 -3.451 -24.455 1.00 96.25 92 GLU A CA 1
ATOM 687 C C . GLU A 1 92 ? 10.214 -4.344 -25.347 1.00 96.25 92 GLU A C 1
ATOM 689 O O . GLU A 1 92 ? 9.843 -5.484 -25.627 1.00 96.25 92 GLU A O 1
ATOM 694 N N . GLU A 1 93 ? 11.362 -3.835 -25.785 1.00 96.19 93 GLU A N 1
ATOM 695 C CA . GLU A 1 93 ? 12.244 -4.548 -26.703 1.00 96.19 93 GLU A CA 1
ATOM 696 C C . GLU A 1 93 ? 12.738 -5.858 -26.073 1.00 96.19 93 GLU A C 1
ATOM 698 O O . GLU A 1 93 ? 12.653 -6.918 -26.689 1.00 96.19 93 GLU A O 1
ATOM 703 N N . THR A 1 94 ? 13.160 -5.816 -24.806 1.00 97.25 94 THR A N 1
ATOM 704 C CA . THR A 1 94 ? 13.668 -7.001 -24.095 1.00 97.25 94 THR A CA 1
ATOM 705 C C . THR A 1 94 ? 12.561 -8.031 -23.850 1.00 97.25 94 THR A C 1
ATOM 707 O O . THR A 1 94 ? 12.774 -9.239 -23.984 1.00 97.25 94 THR A O 1
ATOM 710 N N . ALA A 1 95 ? 11.355 -7.573 -23.498 1.00 96.19 95 ALA A N 1
ATOM 711 C CA . ALA A 1 95 ? 10.199 -8.441 -23.305 1.00 96.19 95 ALA A CA 1
ATOM 712 C C . ALA A 1 95 ? 9.785 -9.120 -24.620 1.00 96.19 95 ALA A C 1
ATOM 714 O O . ALA A 1 95 ? 9.497 -10.316 -24.618 1.00 96.19 95 ALA A O 1
ATOM 715 N N . ARG A 1 96 ? 9.806 -8.394 -25.749 1.00 95.94 96 ARG A N 1
ATOM 716 C CA . ARG A 1 96 ? 9.542 -8.958 -27.084 1.00 95.94 96 ARG A CA 1
ATOM 717 C C . ARG A 1 96 ? 10.597 -9.985 -27.490 1.00 95.94 96 ARG A C 1
ATOM 719 O O . ARG A 1 96 ? 10.225 -11.039 -27.989 1.00 95.94 96 ARG A O 1
ATOM 726 N N . GLU A 1 97 ? 11.879 -9.713 -27.246 1.00 95.06 97 GLU A N 1
ATOM 727 C CA . GLU A 1 97 ? 12.990 -10.642 -27.527 1.00 95.06 97 GLU A CA 1
ATOM 728 C C . GLU A 1 97 ? 12.918 -11.926 -26.689 1.00 95.06 97 GLU A C 1
ATOM 730 O O . GLU A 1 97 ? 13.357 -12.988 -27.128 1.00 95.06 97 GLU A O 1
ATOM 735 N N . SER A 1 98 ? 12.329 -11.840 -25.495 1.00 93.00 98 SER A N 1
ATOM 736 C CA . SER A 1 98 ? 12.150 -12.977 -24.584 1.00 93.00 98 SER A CA 1
ATOM 737 C C . SER A 1 98 ? 10.911 -13.826 -24.901 1.00 93.00 98 SER A C 1
ATOM 739 O O . SER A 1 98 ? 10.700 -14.867 -24.278 1.00 93.00 98 SER A O 1
ATOM 741 N N . LEU A 1 99 ? 10.078 -13.398 -25.853 1.00 93.69 99 LEU A N 1
ATOM 742 C CA . LEU A 1 99 ? 8.853 -14.081 -26.258 1.00 93.69 99 LEU A CA 1
ATOM 743 C C . LEU A 1 99 ? 8.972 -14.623 -27.693 1.00 93.69 99 LEU A C 1
ATOM 745 O O . LEU A 1 99 ? 9.598 -14.003 -28.551 1.00 93.69 99 LEU A O 1
ATOM 749 N N . PRO A 1 100 ? 8.305 -15.747 -28.021 1.00 93.19 100 PRO A N 1
ATOM 750 C CA . PRO A 1 100 ? 8.055 -16.115 -29.412 1.00 93.19 100 PRO A CA 1
ATOM 751 C C . PRO A 1 100 ? 7.404 -14.953 -30.173 1.00 93.19 100 PRO A C 1
ATOM 753 O O . PRO A 1 100 ? 6.525 -14.288 -29.625 1.00 93.19 100 PRO A O 1
ATOM 756 N N . THR A 1 101 ? 7.763 -14.742 -31.443 1.00 88.69 101 THR A N 1
ATOM 757 C CA . THR A 1 101 ? 7.322 -13.581 -32.244 1.00 88.69 101 THR A CA 1
ATOM 758 C C . THR A 1 101 ? 5.809 -13.345 -32.185 1.00 88.69 101 THR A C 1
ATOM 760 O O . THR A 1 101 ? 5.366 -12.227 -31.941 1.00 88.69 101 THR A O 1
ATOM 763 N N . THR A 1 102 ? 5.010 -14.410 -32.298 1.00 88.12 102 THR A N 1
ATOM 764 C CA . THR A 1 102 ? 3.539 -14.354 -32.231 1.00 88.12 102 THR A CA 1
ATOM 765 C C . THR A 1 102 ? 2.996 -13.894 -30.875 1.00 88.12 102 THR A C 1
ATOM 767 O O . THR A 1 102 ? 1.886 -13.380 -30.796 1.00 88.12 102 THR A O 1
ATOM 770 N N . LEU A 1 103 ? 3.740 -14.121 -29.789 1.00 91.25 103 LEU A N 1
ATOM 771 C CA . LEU A 1 103 ? 3.392 -13.642 -28.451 1.00 91.25 103 LEU A CA 1
ATOM 772 C C . LEU A 1 103 ? 3.938 -12.234 -28.200 1.00 91.25 103 LEU A C 1
ATOM 774 O O . LEU A 1 103 ? 3.294 -11.468 -27.498 1.00 91.25 103 LEU A O 1
ATOM 778 N N . GLY A 1 104 ? 5.069 -11.853 -28.798 1.00 89.25 104 GLY A N 1
ATOM 779 C CA . GLY A 1 104 ? 5.606 -10.494 -28.681 1.00 89.25 104 GLY A CA 1
ATOM 780 C C . GLY A 1 104 ? 4.661 -9.417 -29.233 1.00 89.25 104 GLY A C 1
ATOM 781 O O . GLY A 1 104 ? 4.587 -8.320 -28.684 1.00 89.25 104 GLY A O 1
ATOM 782 N N . GLU A 1 105 ? 3.882 -9.730 -30.274 1.00 91.44 105 GLU A N 1
ATOM 783 C CA . GLU A 1 105 ? 2.895 -8.803 -30.852 1.00 91.44 105 GLU A CA 1
ATOM 784 C C . GLU A 1 105 ? 1.782 -8.411 -29.872 1.00 91.44 105 GLU A C 1
ATOM 786 O O . GLU A 1 105 ? 1.268 -7.293 -29.943 1.00 91.44 105 GLU A O 1
ATOM 791 N N . VAL A 1 106 ? 1.444 -9.279 -28.909 1.00 94.19 106 VAL A N 1
ATOM 792 C CA . VAL A 1 106 ? 0.357 -9.005 -27.955 1.00 94.19 106 VAL A CA 1
ATOM 793 C C . VAL A 1 106 ? 0.696 -7.892 -26.959 1.00 94.19 106 VAL A C 1
ATOM 795 O O . VAL A 1 106 ? -0.207 -7.379 -26.302 1.00 94.19 106 VAL A O 1
ATOM 798 N N . LEU A 1 107 ? 1.974 -7.502 -26.851 1.00 95.31 107 LEU A N 1
ATOM 799 C CA . LEU A 1 107 ? 2.432 -6.438 -25.954 1.00 95.31 107 LEU A CA 1
ATOM 800 C C . LEU A 1 107 ? 2.099 -5.034 -26.476 1.00 95.31 107 LEU A C 1
ATOM 802 O O . LEU A 1 107 ? 1.938 -4.119 -25.670 1.00 95.31 107 LEU A O 1
ATOM 806 N N . GLY A 1 108 ? 1.976 -4.868 -27.799 1.00 94.38 108 GLY A N 1
ATOM 807 C CA . GLY A 1 108 ? 1.855 -3.561 -28.460 1.00 94.38 108 GLY A CA 1
ATOM 808 C C . GLY A 1 108 ? 0.799 -2.644 -27.834 1.00 94.38 108 GLY A C 1
ATOM 809 O O . GLY A 1 108 ? 1.164 -1.586 -27.327 1.00 94.38 108 GLY A O 1
ATOM 810 N N . PRO A 1 109 ? -0.477 -3.070 -27.733 1.00 95.00 109 PRO A N 1
ATOM 811 C CA . PRO A 1 109 ? -1.536 -2.232 -27.168 1.00 95.00 109 PRO A CA 1
ATOM 812 C C . PRO A 1 109 ? -1.273 -1.752 -25.731 1.00 95.00 109 PRO A C 1
ATOM 814 O O . PRO A 1 109 ? -1.693 -0.658 -25.359 1.00 95.00 109 PRO A O 1
ATOM 817 N N . TYR A 1 110 ? -0.575 -2.551 -24.920 1.00 95.69 110 TYR A N 1
ATOM 818 C CA . TYR A 1 110 ? -0.265 -2.226 -23.525 1.00 95.69 110 TYR A CA 1
ATOM 819 C C . TYR A 1 110 ? 0.849 -1.184 -23.444 1.00 95.69 110 TYR A C 1
ATOM 821 O O . TYR A 1 110 ? 0.737 -0.204 -22.705 1.00 95.69 110 TYR A O 1
ATOM 829 N N . VAL A 1 111 ? 1.910 -1.372 -24.231 1.00 95.38 111 VAL A N 1
ATOM 830 C CA . VAL A 1 111 ? 3.035 -0.433 -24.268 1.00 95.38 111 VAL A CA 1
ATOM 831 C C . VAL A 1 111 ? 2.635 0.887 -24.932 1.00 95.38 111 VAL A C 1
ATOM 833 O O . VAL A 1 111 ? 3.029 1.949 -24.455 1.00 95.38 111 VAL A O 1
ATOM 836 N N . ASP A 1 112 ? 1.792 0.855 -25.965 1.00 95.44 112 ASP A N 1
ATOM 837 C CA . ASP A 1 112 ? 1.276 2.062 -26.620 1.00 95.44 112 ASP A CA 1
ATOM 838 C C . ASP A 1 112 ? 0.406 2.898 -25.671 1.00 95.44 112 ASP A C 1
ATOM 840 O O . ASP A 1 112 ? 0.543 4.127 -25.609 1.00 95.44 112 ASP A O 1
ATOM 844 N N . ALA A 1 113 ? -0.448 2.245 -24.874 1.00 94.62 113 ALA A N 1
ATOM 845 C CA . ALA A 1 113 ? -1.234 2.910 -23.837 1.00 94.62 113 ALA A CA 1
ATOM 846 C C . ALA A 1 113 ? -0.329 3.549 -22.766 1.00 94.62 113 ALA A C 1
ATOM 848 O O . ALA A 1 113 ? -0.500 4.722 -22.426 1.00 94.62 113 ALA A O 1
ATOM 849 N N . ALA A 1 114 ? 0.685 2.816 -22.294 1.00 94.44 114 ALA A N 1
ATOM 850 C CA . ALA A 1 114 ? 1.700 3.317 -21.369 1.00 94.44 114 ALA A CA 1
ATOM 851 C C . ALA A 1 114 ? 2.460 4.536 -21.920 1.00 94.44 114 ALA A C 1
ATOM 853 O O . ALA A 1 114 ? 2.584 5.554 -21.238 1.00 94.44 114 ALA A O 1
ATOM 854 N N . ARG A 1 115 ? 2.918 4.471 -23.174 1.00 94.44 115 ARG A N 1
ATOM 855 C CA . ARG A 1 115 ? 3.640 5.558 -23.851 1.00 94.44 115 ARG A CA 1
ATOM 856 C C . ARG A 1 115 ? 2.765 6.799 -24.007 1.00 94.44 115 ARG A C 1
ATOM 858 O O . ARG A 1 115 ? 3.214 7.906 -23.719 1.00 94.44 115 ARG A O 1
ATOM 865 N N . THR A 1 116 ? 1.504 6.610 -24.397 1.00 93.81 116 THR A N 1
ATOM 866 C CA . THR A 1 116 ? 0.512 7.693 -24.487 1.00 93.81 116 THR A CA 1
ATOM 867 C C . THR A 1 116 ? 0.352 8.395 -23.142 1.00 93.81 116 THR A C 1
ATOM 869 O O . THR A 1 116 ? 0.342 9.625 -23.075 1.00 93.81 116 THR A O 1
ATOM 872 N N . ARG A 1 117 ? 0.278 7.625 -22.052 1.00 91.69 117 ARG A N 1
ATOM 873 C CA . ARG A 1 117 ? 0.124 8.162 -20.699 1.00 91.69 117 ARG A CA 1
ATOM 874 C C . ARG A 1 117 ? 1.364 8.906 -20.211 1.00 91.69 117 ARG A C 1
ATOM 876 O O . ARG A 1 117 ? 1.230 9.977 -19.626 1.00 91.69 117 ARG A O 1
ATOM 883 N N . LEU A 1 118 ? 2.550 8.378 -20.507 1.00 91.06 118 LEU A N 1
ATOM 884 C CA . LEU A 1 118 ? 3.822 9.021 -20.191 1.00 91.06 118 LEU A CA 1
ATOM 885 C C . LEU A 1 118 ? 3.950 10.391 -20.878 1.00 91.06 118 LEU A C 1
ATOM 887 O O . LEU A 1 118 ? 4.324 11.364 -20.230 1.00 91.06 118 LEU A O 1
ATOM 891 N N . VAL A 1 119 ? 3.575 10.481 -22.160 1.00 89.19 119 VAL A N 1
ATOM 892 C CA . VAL A 1 119 ? 3.584 11.739 -22.932 1.00 89.19 119 VAL A CA 1
ATOM 893 C C . VAL A 1 119 ? 2.521 12.720 -22.437 1.00 89.19 119 VAL A C 1
ATOM 895 O O . VAL A 1 119 ? 2.795 13.913 -22.325 1.00 89.19 119 VAL A O 1
ATOM 898 N N . ALA A 1 120 ? 1.317 12.236 -22.117 1.00 87.88 120 ALA A N 1
ATOM 899 C CA . ALA A 1 120 ? 0.265 13.070 -21.531 1.00 87.88 120 ALA A CA 1
ATOM 900 C C . ALA A 1 120 ? 0.681 13.664 -20.170 1.00 87.88 120 ALA A C 1
ATOM 902 O O . ALA A 1 120 ? 0.190 14.724 -19.778 1.00 87.88 120 ALA A O 1
ATOM 903 N N . GLY A 1 121 ? 1.602 12.993 -19.474 1.00 79.50 121 GLY A N 1
ATOM 904 C CA . GLY A 1 121 ? 2.122 13.388 -18.179 1.00 79.50 121 GLY A CA 1
ATOM 905 C C . GLY A 1 121 ? 1.177 13.059 -17.022 1.00 79.50 121 GLY A C 1
ATOM 906 O O . GLY A 1 121 ? 0.019 12.669 -17.193 1.00 79.50 121 GLY A O 1
ATOM 907 N N . SER A 1 122 ? 1.697 13.235 -15.808 1.00 73.94 122 SER A N 1
ATOM 908 C CA . SER A 1 122 ? 0.949 13.041 -14.563 1.00 73.94 122 SER A CA 1
ATOM 909 C C . SER A 1 122 ? 0.518 14.396 -14.019 1.00 73.94 122 SER A C 1
ATOM 911 O O . SER A 1 122 ? 1.300 15.349 -14.025 1.00 73.94 122 SER A O 1
ATOM 913 N N . GLN A 1 123 ? -0.715 14.477 -13.527 1.00 71.62 123 GLN A N 1
ATOM 914 C CA . GLN A 1 123 ? -1.111 15.566 -12.639 1.00 71.62 123 GLN A CA 1
ATOM 915 C C . GLN A 1 123 ? -0.679 15.204 -11.217 1.00 71.62 123 GLN A C 1
ATOM 917 O O . GLN A 1 123 ? -0.762 14.025 -10.872 1.00 71.62 123 GLN A O 1
ATOM 922 N N . PRO A 1 124 ? -0.240 16.173 -10.395 1.00 71.94 124 PRO A N 1
ATOM 923 C CA . PRO A 1 124 ? 0.073 15.901 -9.002 1.00 71.94 124 PRO A CA 1
ATOM 924 C C . PRO A 1 124 ? -1.139 15.293 -8.302 1.00 71.94 124 PRO A C 1
ATOM 926 O O . PRO A 1 124 ? -2.244 15.841 -8.382 1.00 71.94 124 PRO A O 1
ATOM 929 N N . THR A 1 125 ? -0.932 14.192 -7.589 1.00 80.38 125 THR A N 1
ATOM 930 C CA . THR A 1 125 ? -1.969 13.619 -6.740 1.00 80.38 125 THR A CA 1
ATOM 931 C C . THR A 1 125 ? -2.324 14.653 -5.660 1.00 80.38 125 THR A C 1
ATOM 933 O O . THR A 1 125 ? -1.426 15.113 -4.936 1.00 80.38 125 THR A O 1
ATOM 936 N N . PRO A 1 126 ? -3.604 15.065 -5.542 1.00 87.62 126 PRO A N 1
ATOM 937 C CA . PRO A 1 126 ? -4.018 16.032 -4.534 1.00 87.62 126 PRO A CA 1
ATOM 938 C C . PRO A 1 126 ? -3.835 15.458 -3.126 1.00 87.62 126 PRO A C 1
ATOM 940 O O . PRO A 1 126 ? -3.800 14.241 -2.939 1.00 87.62 126 PRO A O 1
ATOM 943 N N . SER A 1 127 ? -3.721 16.341 -2.132 1.00 92.50 127 SER A N 1
ATOM 944 C CA . SER A 1 127 ? -3.634 15.916 -0.734 1.00 92.50 127 SER A CA 1
ATOM 945 C C . SER A 1 127 ? -4.869 15.113 -0.334 1.00 92.50 127 SER A C 1
ATOM 947 O O . SER A 1 127 ? -5.991 15.452 -0.714 1.00 92.50 127 SER A O 1
ATOM 949 N N . PHE A 1 128 ? -4.658 14.060 0.455 1.00 94.31 128 PHE A N 1
ATOM 950 C CA . PHE A 1 128 ? -5.749 13.293 1.057 1.00 94.31 128 PHE A CA 1
ATOM 951 C C . PHE A 1 128 ? -6.319 13.963 2.310 1.00 94.31 128 PHE A C 1
ATOM 953 O O . PHE A 1 128 ? -7.286 13.465 2.881 1.00 94.31 128 PHE A O 1
ATOM 960 N N . LEU A 1 129 ? -5.735 15.083 2.738 1.00 95.50 129 LEU A N 1
ATOM 961 C CA . LEU A 1 129 ? -6.184 15.846 3.892 1.00 95.50 129 LEU A CA 1
ATOM 962 C C . LEU A 1 129 ? -7.081 16.999 3.438 1.00 95.50 129 LEU A C 1
ATOM 964 O O . LEU A 1 129 ? -6.684 17.806 2.598 1.00 95.50 129 LEU A O 1
ATOM 968 N N . ASP A 1 130 ? -8.269 17.112 4.034 1.00 93.00 130 ASP A N 1
ATOM 969 C CA . ASP A 1 130 ? -9.145 18.270 3.843 1.00 93.00 130 ASP A CA 1
ATOM 970 C C . ASP A 1 130 ? -9.124 19.176 5.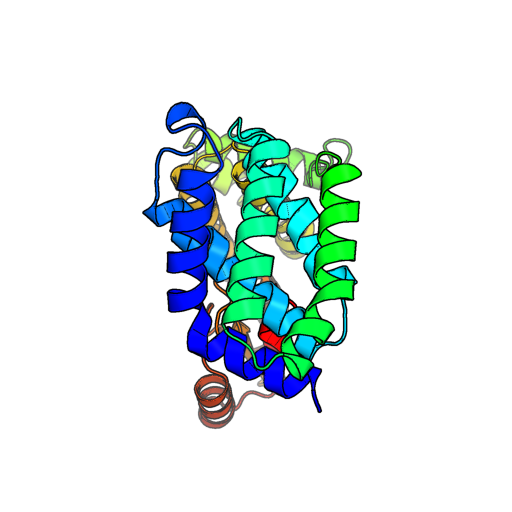086 1.00 93.00 130 ASP A C 1
ATOM 972 O O . ASP A 1 130 ? -9.845 18.916 6.053 1.00 93.00 130 ASP A O 1
ATOM 976 N N . PRO A 1 131 ? -8.336 20.268 5.091 1.00 89.06 131 PRO A N 1
ATOM 977 C CA . PRO A 1 131 ? -8.242 21.155 6.247 1.00 89.06 131 PRO A CA 1
ATOM 978 C C . PRO A 1 131 ? -9.534 21.940 6.517 1.00 89.06 131 PRO A C 1
ATOM 980 O O . PRO A 1 131 ? -9.640 22.589 7.556 1.00 89.06 131 PRO A O 1
ATOM 983 N N . LYS A 1 132 ? -10.514 21.925 5.601 1.00 89.94 132 LYS A N 1
ATOM 984 C CA . LYS A 1 132 ? -11.811 22.586 5.808 1.00 89.94 132 LYS A CA 1
ATOM 985 C C . LYS A 1 132 ? -12.730 21.771 6.713 1.00 89.94 132 LYS A C 1
ATOM 987 O O . LYS A 1 132 ? -13.642 22.342 7.308 1.00 89.94 132 LYS A O 1
ATOM 992 N N . HIS A 1 133 ? -12.498 20.464 6.817 1.00 91.88 133 HIS A N 1
ATOM 993 C CA . HIS A 1 133 ? -13.229 19.580 7.712 1.00 91.88 133 HIS A CA 1
ATOM 994 C C . HIS A 1 133 ? -12.441 19.360 9.008 1.00 91.88 133 HIS A C 1
ATOM 996 O O . HIS A 1 133 ? -11.214 19.271 8.996 1.00 91.88 133 HIS A O 1
ATOM 1002 N N . SER A 1 134 ? -13.130 19.254 10.146 1.00 92.31 134 SER A N 1
ATOM 1003 C CA . SER A 1 134 ? -12.477 19.132 11.458 1.00 92.31 134 SER A CA 1
ATOM 1004 C C . SER A 1 134 ? -11.601 17.879 11.572 1.00 92.31 134 SER A C 1
ATOM 1006 O O . SER A 1 134 ? -10.491 17.958 12.099 1.00 92.31 134 SER A O 1
ATOM 1008 N N . SER A 1 135 ? -12.057 16.740 11.040 1.00 95.56 135 SER A N 1
ATOM 1009 C CA . SER A 1 135 ? -11.279 15.494 10.997 1.00 95.56 135 SER A CA 1
ATOM 1010 C C . SER A 1 135 ? -10.063 15.589 10.073 1.00 95.56 135 SER A C 1
ATOM 1012 O O . SER A 1 135 ? -8.981 15.148 10.455 1.00 95.56 135 SER A O 1
ATOM 1014 N N . GLY A 1 136 ? -10.180 16.250 8.918 1.00 95.25 136 GLY A N 1
ATOM 1015 C CA . GLY A 1 136 ? -9.048 16.460 8.013 1.00 95.25 136 GLY A CA 1
ATOM 1016 C C . GLY A 1 136 ? -8.009 17.445 8.563 1.00 95.25 136 GLY A C 1
ATOM 1017 O O . GLY A 1 136 ? -6.808 17.195 8.457 1.00 95.25 136 GLY A O 1
ATOM 1018 N N . ALA A 1 137 ? -8.438 18.510 9.248 1.00 96.56 137 ALA A N 1
ATOM 1019 C CA . ALA A 1 137 ? -7.533 19.396 9.982 1.00 96.56 137 ALA A CA 1
ATOM 1020 C C . ALA A 1 137 ? -6.793 18.647 11.106 1.00 96.56 137 ALA A C 1
ATOM 1022 O O . ALA A 1 137 ? -5.581 18.798 11.266 1.00 96.56 137 ALA A O 1
ATOM 1023 N N . LEU A 1 138 ? -7.502 17.792 11.851 1.00 98.31 138 LEU A N 1
ATOM 1024 C CA . LEU A 1 138 ? -6.904 16.934 12.872 1.00 98.31 138 LEU A CA 1
ATOM 1025 C C . LEU A 1 138 ? -5.906 15.934 12.273 1.00 98.31 138 LEU A C 1
ATOM 1027 O O . LEU A 1 138 ? -4.845 15.728 12.856 1.00 98.31 138 LEU A O 1
ATOM 1031 N N . ALA A 1 139 ? -6.208 15.349 11.113 1.00 98.25 139 ALA A N 1
ATOM 1032 C CA . ALA A 1 139 ? -5.302 14.450 10.400 1.00 98.25 139 ALA A CA 1
ATOM 1033 C C . ALA A 1 139 ? -3.991 15.151 10.015 1.00 98.25 139 ALA A C 1
ATOM 1035 O O . ALA A 1 139 ? -2.917 14.578 10.186 1.00 98.25 139 ALA A O 1
ATOM 1036 N N . GLY A 1 140 ? -4.071 16.412 9.575 1.00 97.75 140 GLY A N 1
ATOM 1037 C CA . GLY A 1 140 ? -2.896 17.246 9.312 1.00 97.75 140 GLY A CA 1
ATOM 1038 C C . GLY A 1 140 ? -2.064 17.518 10.562 1.00 97.75 140 GLY A C 1
ATOM 1039 O O . GLY A 1 140 ? -0.856 17.302 10.543 1.00 97.75 140 GLY A O 1
ATOM 1040 N N . LEU A 1 141 ? -2.698 17.921 11.668 1.00 98.19 141 LEU A N 1
ATOM 1041 C CA . LEU A 1 141 ? -2.003 18.146 12.945 1.00 98.19 141 LEU A CA 1
ATOM 1042 C C . LEU A 1 141 ? -1.347 16.868 13.483 1.00 98.19 141 LEU A C 1
ATOM 1044 O O . LEU A 1 141 ? -0.226 16.905 13.984 1.00 98.19 141 LEU A O 1
ATOM 1048 N N . TYR A 1 142 ? -2.048 15.740 13.371 1.00 98.56 142 TYR A N 1
ATOM 1049 C CA . TYR A 1 142 ? -1.542 14.428 13.754 1.00 98.56 142 TYR A CA 1
ATOM 1050 C C . TYR A 1 142 ? -0.302 14.042 12.942 1.00 98.56 142 TYR A C 1
ATOM 1052 O O . TYR A 1 142 ? 0.725 13.678 13.518 1.00 98.56 142 TYR A O 1
ATOM 1060 N N . LEU A 1 143 ? -0.387 14.150 11.613 1.00 98.19 143 LEU A N 1
ATOM 1061 C CA . LEU A 1 143 ? 0.712 13.797 10.724 1.00 98.19 143 LEU A CA 1
ATOM 1062 C C . LEU A 1 143 ? 1.921 14.715 10.935 1.00 98.19 143 LEU A C 1
ATOM 1064 O O . LEU A 1 143 ? 3.047 14.229 10.985 1.00 98.19 143 LEU A O 1
ATOM 1068 N N . GLU A 1 144 ? 1.699 16.017 11.111 1.00 97.94 144 GLU A N 1
ATOM 1069 C CA . GLU A 1 144 ? 2.772 16.982 11.364 1.00 97.94 144 GLU A CA 1
ATOM 1070 C C . GLU A 1 144 ? 3.504 16.703 12.683 1.00 97.94 144 GLU A C 1
ATOM 1072 O O . GLU A 1 144 ? 4.735 16.732 12.730 1.00 97.94 144 GLU A O 1
ATOM 1077 N N . ALA A 1 145 ? 2.765 16.357 13.744 1.00 98.31 145 ALA A N 1
ATOM 1078 C CA . ALA A 1 145 ? 3.363 15.963 15.016 1.00 98.31 145 ALA A CA 1
ATOM 1079 C C . ALA A 1 145 ? 4.287 14.745 14.847 1.00 98.31 145 ALA A C 1
ATOM 1081 O O . ALA A 1 145 ? 5.418 14.764 15.332 1.00 98.31 145 ALA A O 1
ATOM 1082 N N . LEU A 1 146 ? 3.863 13.723 14.093 1.00 98.19 146 LEU A N 1
ATOM 1083 C CA . LEU A 1 146 ? 4.716 12.566 13.806 1.00 98.19 146 LEU A CA 1
ATOM 1084 C C . LEU A 1 146 ? 5.915 12.917 12.924 1.00 98.19 146 LEU A C 1
ATOM 1086 O O . LEU A 1 146 ? 7.023 12.475 13.205 1.00 98.19 146 LEU A O 1
ATOM 1090 N N . ARG A 1 147 ? 5.742 13.742 11.891 1.00 96.56 147 ARG A N 1
ATOM 1091 C CA . ARG A 1 147 ? 6.867 14.191 11.053 1.00 96.56 147 ARG A CA 1
ATOM 1092 C C . ARG A 1 147 ? 7.908 14.986 11.846 1.00 96.56 147 ARG A C 1
ATOM 1094 O O . ARG A 1 147 ? 9.089 14.935 11.524 1.00 96.56 147 ARG A O 1
ATOM 1101 N N . SER A 1 148 ? 7.485 15.653 12.917 1.00 96.38 148 SER A N 1
ATOM 1102 C CA . SER A 1 148 ? 8.363 16.337 13.874 1.00 96.38 148 SER A CA 1
ATOM 1103 C C . SER A 1 148 ? 8.935 15.420 14.973 1.00 96.38 148 SER A C 1
ATOM 1105 O O . SER A 1 148 ? 9.657 15.893 15.848 1.00 96.38 148 SER A O 1
ATOM 1107 N N . GLY A 1 149 ? 8.620 14.119 14.961 1.00 95.94 149 GLY A N 1
ATOM 1108 C CA . GLY A 1 149 ? 9.049 13.143 15.971 1.00 95.94 149 GLY A CA 1
ATOM 1109 C C . GLY A 1 149 ? 8.298 13.220 17.308 1.00 95.94 149 GLY A C 1
ATOM 1110 O O . GLY A 1 149 ? 8.683 12.554 18.270 1.00 95.94 149 GLY A O 1
ATOM 1111 N N . ASP A 1 150 ? 7.225 14.009 17.393 1.00 97.69 150 ASP A N 1
ATOM 1112 C CA . ASP A 1 150 ? 6.416 14.185 18.600 1.00 97.69 150 ASP A CA 1
ATOM 1113 C C . ASP A 1 150 ? 5.265 13.167 18.656 1.00 97.69 150 ASP A C 1
ATOM 1115 O O . ASP A 1 150 ? 4.077 13.475 18.492 1.00 97.69 150 ASP A O 1
ATOM 1119 N N . GLU A 1 151 ? 5.633 11.911 18.917 1.00 97.62 151 GLU A N 1
ATOM 1120 C CA . GLU A 1 151 ? 4.673 10.825 19.129 1.00 97.62 151 GLU A CA 1
ATOM 1121 C C . GLU A 1 151 ? 3.687 11.133 20.269 1.00 97.62 151 GLU A C 1
ATOM 1123 O O . GLU A 1 151 ? 2.515 10.745 20.203 1.00 97.62 151 GLU A O 1
ATOM 1128 N N . ALA A 1 152 ? 4.139 11.820 21.321 1.00 98.00 152 ALA A N 1
ATOM 1129 C CA . ALA A 1 152 ? 3.327 12.088 22.501 1.00 98.00 152 ALA A CA 1
ATOM 1130 C C . ALA A 1 152 ? 2.143 13.003 22.161 1.00 98.00 152 ALA A C 1
ATOM 1132 O O . ALA A 1 152 ? 0.998 12.694 22.513 1.00 98.00 152 ALA A O 1
ATOM 1133 N N . THR A 1 153 ? 2.397 14.093 21.433 1.00 98.25 153 THR A N 1
ATOM 1134 C CA . THR A 1 153 ? 1.346 14.993 20.948 1.00 98.25 153 THR A CA 1
ATOM 1135 C C . THR A 1 153 ? 0.425 14.280 19.966 1.00 98.25 153 THR A C 1
ATOM 1137 O O . THR A 1 153 ? -0.795 14.333 20.137 1.00 98.25 153 THR A O 1
ATOM 1140 N N . ALA A 1 154 ? 0.981 13.552 18.993 1.00 98.06 154 ALA A N 1
ATOM 1141 C CA . ALA A 1 154 ? 0.201 12.807 18.008 1.00 98.06 154 ALA A CA 1
ATOM 1142 C C . ALA A 1 154 ? -0.766 11.808 18.672 1.00 98.06 154 ALA A C 1
ATOM 1144 O O . ALA A 1 154 ? -1.963 11.784 18.381 1.00 98.06 154 ALA A O 1
ATOM 1145 N N . THR A 1 155 ? -0.269 11.034 19.638 1.00 98.00 155 THR A N 1
ATOM 1146 C CA . THR A 1 155 ? -1.063 10.065 20.404 1.00 98.00 155 THR A CA 1
ATOM 1147 C C . THR A 1 155 ? -2.152 10.768 21.212 1.00 98.00 155 THR A C 1
ATOM 1149 O O . THR A 1 155 ? -3.322 10.389 21.142 1.00 98.00 155 THR A O 1
ATOM 1152 N N . LYS A 1 156 ? -1.808 11.842 21.933 1.00 98.19 156 LYS A N 1
ATOM 1153 C CA . LYS A 1 156 ? -2.768 12.619 22.731 1.00 98.19 156 LYS A CA 1
ATOM 1154 C C . LYS A 1 156 ? -3.921 13.166 21.883 1.00 98.19 156 LYS A C 1
ATOM 1156 O O . LYS A 1 156 ? -5.071 13.084 22.319 1.00 98.19 156 LYS A O 1
ATOM 1161 N N . LEU A 1 157 ? -3.626 13.698 20.695 1.00 98.19 157 LEU A N 1
ATOM 1162 C CA . LEU A 1 157 ? -4.630 14.213 19.758 1.00 98.19 157 LEU A CA 1
ATOM 1163 C C . LEU A 1 157 ? -5.657 13.134 19.394 1.00 98.19 157 LEU A C 1
ATOM 1165 O O . LEU A 1 157 ? -6.863 13.372 19.488 1.00 98.19 157 LEU A O 1
ATOM 1169 N N . LEU A 1 158 ? -5.190 11.931 19.053 1.00 98.00 158 LEU A N 1
ATOM 1170 C CA . LEU A 1 158 ? -6.071 10.827 18.676 1.00 98.00 158 LEU A CA 1
ATOM 1171 C C . LEU A 1 158 ? -6.896 10.301 19.850 1.00 98.00 158 LEU A C 1
ATOM 1173 O O . LEU A 1 158 ? -8.097 10.089 19.700 1.00 98.00 158 LEU A O 1
ATOM 1177 N N . PHE A 1 159 ? -6.292 10.142 21.029 1.00 97.94 159 PHE A N 1
ATOM 1178 C CA . PHE A 1 159 ? -7.017 9.716 22.229 1.00 97.94 159 PHE A CA 1
ATOM 1179 C C . PHE A 1 159 ? -8.101 10.708 22.644 1.00 97.94 159 PHE A C 1
ATOM 1181 O O . PHE A 1 159 ? -9.172 10.299 23.091 1.00 97.94 159 PHE A O 1
ATOM 1188 N N . GLN A 1 160 ? -7.850 12.010 22.497 1.00 97.62 160 GLN A N 1
ATOM 1189 C CA . GLN A 1 160 ? -8.868 13.022 22.742 1.00 97.62 160 GLN A CA 1
ATOM 1190 C C . GLN A 1 160 ? -9.998 12.925 21.713 1.00 97.62 160 GLN A C 1
ATOM 1192 O O . GLN A 1 160 ? -11.161 12.898 22.105 1.00 97.62 160 GLN A O 1
ATOM 1197 N N . ALA A 1 161 ? -9.670 12.829 20.425 1.00 97.44 161 ALA A N 1
ATOM 1198 C CA . ALA A 1 161 ? -10.658 12.778 19.352 1.00 97.44 161 ALA A CA 1
ATOM 1199 C C . ALA A 1 161 ? -11.501 11.491 19.346 1.00 97.44 161 ALA A C 1
ATOM 1201 O O . ALA A 1 161 ? -12.673 11.526 18.976 1.00 97.44 161 ALA A O 1
ATOM 1202 N N . ALA A 1 162 ? -10.935 10.364 19.786 1.00 97.38 162 ALA A N 1
ATOM 1203 C CA . ALA A 1 162 ? -11.607 9.066 19.792 1.00 97.38 162 ALA A CA 1
ATOM 1204 C C . ALA A 1 162 ? -12.694 8.933 20.870 1.00 97.38 162 ALA A C 1
ATOM 1206 O O . ALA A 1 162 ? -13.451 7.957 20.856 1.00 97.38 162 ALA A O 1
ATOM 1207 N N . LYS A 1 163 ? -12.791 9.891 21.801 1.00 96.00 163 LYS A N 1
ATOM 1208 C CA . LYS A 1 163 ? -13.828 9.879 22.834 1.00 96.00 163 LYS A CA 1
ATOM 1209 C C . LYS A 1 163 ? -15.233 9.991 22.218 1.00 96.00 163 LYS A C 1
ATOM 1211 O O . LYS A 1 163 ? -15.392 10.693 21.217 1.00 96.00 163 LYS A O 1
ATOM 1216 N N . PRO A 1 164 ? -16.261 9.348 22.808 1.00 91.75 164 PRO A N 1
ATOM 1217 C CA . PRO A 1 164 ? -17.625 9.369 22.268 1.00 91.75 164 PRO A CA 1
ATOM 1218 C C . PRO A 1 164 ? -18.268 10.760 22.178 1.00 91.75 164 PRO A C 1
ATOM 1220 O O . PRO A 1 164 ? -19.120 10.973 21.327 1.00 91.75 164 PRO A O 1
ATOM 1223 N N . ASP A 1 165 ? -17.877 11.692 23.050 1.00 93.88 165 ASP A N 1
ATOM 1224 C CA . ASP A 1 165 ? -18.334 13.088 23.061 1.00 93.88 165 ASP A CA 1
ATOM 1225 C C . ASP A 1 165 ? -17.567 13.990 22.074 1.00 93.88 165 ASP A C 1
ATOM 1227 O O . ASP A 1 165 ? -17.828 15.189 22.005 1.00 93.88 165 ASP A O 1
ATOM 1231 N N . GLN A 1 166 ? -16.607 13.424 21.337 1.00 95.50 166 GLN A N 1
ATOM 1232 C CA . GLN A 1 166 ? -15.801 14.097 20.321 1.00 95.50 166 GLN A CA 1
ATOM 1233 C C . GLN A 1 166 ? -16.134 13.515 18.935 1.00 95.50 166 GLN A C 1
ATOM 1235 O O . GLN A 1 166 ? -17.289 13.559 18.521 1.00 95.50 166 GLN A O 1
ATOM 1240 N N . LEU A 1 167 ? -15.155 12.972 18.198 1.00 95.75 167 LEU A N 1
ATOM 1241 C CA . LEU A 1 167 ? -15.402 12.331 16.898 1.00 95.75 167 LEU A CA 1
ATOM 1242 C C . LEU A 1 167 ? -15.817 10.861 17.046 1.00 95.75 167 LEU A C 1
ATOM 1244 O O . LEU A 1 167 ? -16.536 10.331 16.200 1.00 95.75 167 LEU A O 1
ATOM 1248 N N . GLY A 1 168 ? -15.355 10.195 18.107 1.00 96.44 168 GLY A N 1
ATOM 1249 C CA . GLY A 1 168 ? -15.496 8.755 18.287 1.00 96.44 168 GLY A CA 1
ATOM 1250 C C . GLY A 1 168 ? -14.470 7.950 17.479 1.00 96.44 168 GLY A C 1
ATOM 1251 O O . GLY A 1 168 ? -13.988 8.367 16.427 1.00 96.44 168 GLY A O 1
ATOM 1252 N N . ILE A 1 169 ? -14.131 6.755 17.970 1.00 97.19 169 ILE A N 1
ATOM 1253 C CA . ILE A 1 169 ? -13.071 5.919 17.383 1.00 97.19 169 ILE A CA 1
ATOM 1254 C C . ILE A 1 169 ? -13.300 5.554 15.908 1.00 97.19 169 ILE A C 1
ATOM 1256 O O . ILE A 1 169 ? -12.342 5.528 15.143 1.00 97.19 169 ILE A O 1
ATOM 1260 N N . ARG A 1 170 ? -14.547 5.301 15.480 1.00 96.62 170 ARG A N 1
ATOM 1261 C CA . ARG A 1 170 ? -14.847 4.93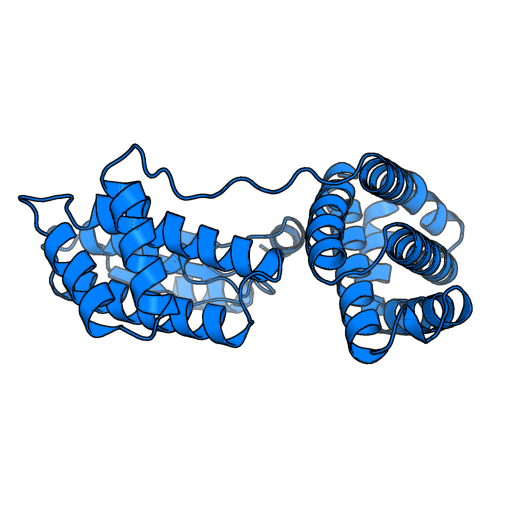6 14.080 1.00 96.62 170 ARG A CA 1
ATOM 1262 C C . ARG A 1 170 ? -14.463 6.065 13.126 1.00 96.62 170 ARG A C 1
ATOM 1264 O O . ARG A 1 170 ? -13.684 5.839 12.209 1.00 96.62 170 ARG A O 1
ATOM 1271 N N . THR A 1 171 ? -14.903 7.280 13.435 1.00 96.56 171 THR A N 1
ATOM 1272 C CA . THR A 1 171 ? -14.551 8.497 12.698 1.00 96.56 171 THR A CA 1
ATOM 1273 C C . THR A 1 171 ? -13.045 8.756 12.732 1.00 96.56 171 THR A C 1
ATOM 1275 O O . THR A 1 171 ? -12.461 9.115 11.719 1.00 96.56 171 THR A O 1
ATOM 1278 N N . VAL A 1 172 ? -12.371 8.520 13.865 1.00 97.94 172 VAL A N 1
ATOM 1279 C CA . VAL A 1 172 ? -10.903 8.639 13.938 1.00 97.94 172 VAL A CA 1
ATOM 1280 C C . VAL A 1 172 ? -10.205 7.648 13.000 1.00 97.94 172 VAL A C 1
ATOM 1282 O O . VAL A 1 172 ? -9.276 8.033 12.295 1.00 97.94 172 VAL A O 1
ATOM 1285 N N . MET A 1 173 ? -10.642 6.389 12.940 1.00 97.81 173 MET A N 1
ATOM 1286 C CA . MET A 1 173 ? -10.056 5.407 12.021 1.00 97.81 173 MET A CA 1
ATOM 1287 C C . MET A 1 173 ? -10.282 5.783 10.548 1.00 97.81 173 MET A C 1
ATOM 1289 O O . MET A 1 173 ? -9.346 5.722 9.747 1.00 97.81 173 MET A O 1
ATOM 1293 N N . GLU A 1 174 ? -11.505 6.182 10.195 1.00 96.25 174 GLU A N 1
ATOM 1294 C CA . GLU A 1 174 ? -11.933 6.416 8.810 1.00 96.25 174 GLU A CA 1
ATOM 1295 C C . GLU A 1 174 ? -11.505 7.784 8.262 1.00 96.25 174 GLU A C 1
ATOM 1297 O O . GLU A 1 174 ? -11.064 7.873 7.118 1.00 96.25 174 GLU A O 1
ATOM 1302 N N . GLU A 1 175 ? -11.596 8.842 9.068 1.00 97.06 175 GLU A N 1
ATOM 1303 C CA . GLU A 1 175 ? -11.433 10.230 8.615 1.00 97.06 175 GLU A CA 1
ATOM 1304 C C . GLU A 1 175 ? -10.157 10.911 9.123 1.00 97.06 175 GLU A C 1
ATOM 1306 O O . GLU A 1 175 ? -9.829 12.005 8.669 1.00 97.06 175 GLU A O 1
ATOM 1311 N N . VAL A 1 176 ? -9.424 10.292 10.056 1.00 98.19 176 VAL A N 1
ATOM 1312 C CA . VAL A 1 176 ? -8.166 10.854 10.579 1.00 98.19 176 VAL A CA 1
ATOM 1313 C C . VAL A 1 176 ? -6.986 9.963 10.220 1.00 98.19 176 VAL A C 1
ATOM 1315 O O . VAL A 1 176 ? -6.099 10.373 9.473 1.00 98.19 176 VAL A O 1
ATOM 1318 N N . LEU A 1 177 ? -6.995 8.720 10.703 1.00 98.12 177 LEU A N 1
ATOM 1319 C CA . LEU A 1 177 ? -5.891 7.788 10.504 1.00 98.12 177 LEU A CA 1
ATOM 1320 C C . LEU A 1 177 ? -5.761 7.353 9.046 1.00 98.12 177 LEU A C 1
ATOM 1322 O O . LEU A 1 177 ? -4.671 7.419 8.484 1.00 98.12 177 LEU A O 1
ATOM 1326 N N . SER A 1 178 ? -6.862 6.940 8.413 1.00 96.69 178 SER A N 1
ATOM 1327 C CA . SER A 1 178 ? -6.821 6.488 7.018 1.00 96.69 178 SER A CA 1
ATOM 1328 C C . SER A 1 178 ? -6.356 7.600 6.057 1.00 96.69 178 SER A C 1
ATOM 1330 O O . SER A 1 178 ? -5.467 7.327 5.246 1.00 96.69 178 SER A O 1
ATOM 1332 N N . PRO A 1 179 ? -6.838 8.858 6.153 1.00 97.12 179 PRO A N 1
ATOM 1333 C CA . PRO A 1 179 ? -6.313 9.961 5.350 1.00 97.12 179 PRO A CA 1
ATOM 1334 C C . PRO A 1 179 ? -4.858 10.315 5.662 1.00 97.12 179 PRO A C 1
ATOM 1336 O O . PRO A 1 179 ? -4.091 10.515 4.724 1.00 97.12 179 PRO A O 1
ATOM 1339 N N . ALA A 1 180 ? -4.441 10.324 6.935 1.00 97.88 180 ALA A N 1
ATOM 1340 C CA . ALA A 1 180 ? -3.043 10.571 7.306 1.00 97.88 180 ALA A CA 1
ATOM 1341 C C . ALA A 1 180 ? -2.090 9.519 6.714 1.00 97.88 180 ALA A C 1
ATOM 1343 O O . ALA A 1 180 ? -1.036 9.867 6.184 1.00 97.88 180 ALA A O 1
ATOM 1344 N N . MET A 1 181 ? -2.489 8.244 6.730 1.00 97.75 181 MET A N 1
ATOM 1345 C CA . MET A 1 181 ? -1.719 7.138 6.151 1.00 97.75 181 MET A CA 1
ATOM 1346 C C . MET A 1 181 ? -1.641 7.212 4.621 1.00 97.75 181 MET A C 1
ATOM 1348 O O . MET A 1 181 ? -0.596 6.949 4.028 1.00 97.75 181 MET A O 1
ATOM 1352 N N . ARG A 1 182 ? -2.729 7.623 3.959 1.00 95.56 182 ARG A N 1
ATOM 1353 C CA . ARG A 1 182 ? -2.703 7.901 2.515 1.00 95.56 182 ARG A CA 1
ATOM 1354 C C . ARG A 1 182 ? -1.814 9.098 2.192 1.00 95.56 182 ARG A C 1
ATOM 1356 O O . ARG A 1 182 ? -1.098 9.068 1.195 1.00 95.56 182 ARG A O 1
ATOM 1363 N N . GLU A 1 183 ? -1.840 10.131 3.028 1.00 96.69 183 GLU A N 1
ATOM 1364 C CA . GLU A 1 183 ? -1.045 11.334 2.820 1.00 96.69 183 GLU A CA 1
ATOM 1365 C C . GLU A 1 183 ? 0.450 11.077 3.007 1.00 96.69 183 GLU A C 1
ATOM 1367 O O . GLU A 1 183 ? 1.220 11.478 2.141 1.00 96.69 183 GLU A O 1
ATOM 1372 N N . ILE A 1 184 ? 0.890 10.364 4.052 1.00 96.50 184 ILE A N 1
ATOM 1373 C CA . ILE A 1 184 ? 2.317 10.019 4.181 1.00 96.50 184 ILE A CA 1
ATOM 1374 C C . ILE A 1 184 ? 2.797 9.164 3.001 1.00 96.50 184 ILE A C 1
ATOM 1376 O O . ILE A 1 184 ? 3.875 9.425 2.470 1.00 96.50 184 ILE A O 1
ATOM 1380 N N . GLY A 1 185 ? 1.965 8.234 2.514 1.00 91.94 185 GLY A N 1
ATOM 1381 C CA . GLY A 1 185 ? 2.246 7.468 1.300 1.00 91.94 185 GLY A CA 1
ATOM 1382 C C . GLY A 1 185 ? 2.381 8.357 0.060 1.00 91.94 185 GLY A C 1
ATOM 1383 O O . GLY A 1 185 ? 3.316 8.185 -0.719 1.00 91.94 185 GLY A O 1
ATOM 1384 N N . ARG A 1 186 ? 1.506 9.359 -0.099 1.00 91.31 186 ARG A N 1
ATOM 1385 C CA . ARG A 1 186 ? 1.582 10.358 -1.179 1.00 91.31 186 ARG A CA 1
ATOM 1386 C C . ARG A 1 186 ? 2.842 11.219 -1.081 1.00 91.31 186 ARG A C 1
ATOM 1388 O O . ARG A 1 186 ? 3.514 11.441 -2.082 1.00 91.31 186 ARG A O 1
ATOM 1395 N N . LEU A 1 187 ? 3.182 11.693 0.118 1.00 90.94 187 LEU A N 1
ATOM 1396 C CA . LEU A 1 187 ? 4.377 12.503 0.365 1.00 90.94 187 LEU A CA 1
ATOM 1397 C C . LEU A 1 187 ? 5.646 11.697 0.072 1.00 90.94 187 LEU A C 1
ATOM 1399 O O . LEU A 1 187 ? 6.539 12.202 -0.602 1.00 90.94 187 LEU A O 1
ATOM 1403 N N . TRP A 1 188 ? 5.707 10.436 0.503 1.00 89.88 188 TRP A N 1
ATOM 1404 C CA . TRP A 1 188 ? 6.803 9.522 0.174 1.00 89.88 188 TRP A CA 1
ATOM 1405 C C . TRP A 1 188 ? 6.907 9.264 -1.331 1.00 89.88 188 TRP A C 1
ATOM 1407 O O . TRP A 1 188 ? 7.990 9.359 -1.920 1.00 89.88 188 TRP A O 1
ATOM 1417 N N . HIS A 1 189 ? 5.771 8.982 -1.970 1.00 80.94 189 HIS A N 1
ATOM 1418 C CA . HIS A 1 189 ? 5.697 8.769 -3.409 1.00 80.94 189 HIS A CA 1
ATOM 1419 C C . HIS A 1 189 ? 6.288 9.96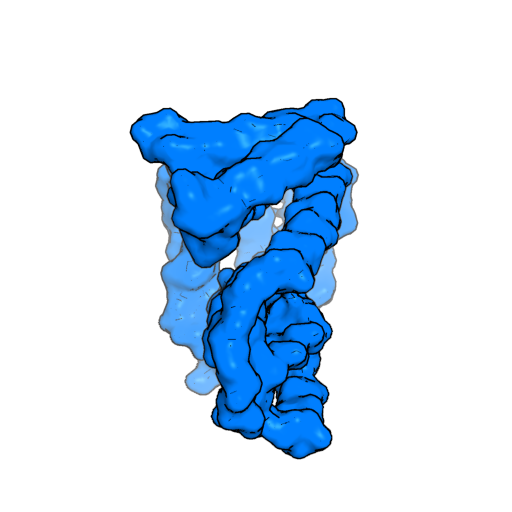6 -4.168 1.00 80.94 189 HIS A C 1
ATOM 1421 O O . HIS A 1 189 ? 7.161 9.779 -5.020 1.00 80.94 189 HIS A O 1
ATOM 1427 N N . ASN A 1 190 ? 5.925 11.175 -3.730 1.00 82.25 190 ASN A N 1
ATOM 1428 C CA . ASN A 1 190 ? 6.339 12.458 -4.291 1.00 82.25 190 ASN A CA 1
ATOM 1429 C C . ASN A 1 190 ? 7.686 12.975 -3.757 1.00 82.25 190 ASN A C 1
ATOM 1431 O O . ASN A 1 190 ? 7.995 14.151 -3.932 1.00 82.25 190 ASN A O 1
ATOM 1435 N N . GLY A 1 191 ? 8.492 12.150 -3.081 1.00 79.62 191 GLY A N 1
ATOM 1436 C CA . GLY A 1 191 ? 9.819 12.544 -2.583 1.00 79.62 191 GLY A CA 1
ATOM 1437 C C . GLY A 1 191 ? 9.813 13.653 -1.518 1.00 79.62 191 GLY A C 1
ATOM 1438 O O . GLY A 1 191 ? 10.855 14.227 -1.224 1.00 79.62 191 GLY A O 1
ATOM 1439 N N . GLN A 1 192 ? 8.651 13.959 -0.938 1.00 88.06 192 GLN A N 1
ATOM 1440 C CA . GLN A 1 192 ? 8.436 14.929 0.148 1.00 88.06 192 GLN A CA 1
ATOM 1441 C C . GLN A 1 192 ? 8.493 14.273 1.541 1.00 88.06 192 GLN A C 1
ATOM 1443 O O . GLN A 1 192 ? 8.363 14.946 2.568 1.00 88.06 192 GLN A O 1
ATOM 1448 N N . ALA A 1 193 ? 8.641 12.950 1.579 1.00 89.50 193 ALA A N 1
ATOM 1449 C CA . ALA A 1 193 ? 8.985 12.174 2.759 1.00 89.50 193 ALA A CA 1
ATOM 1450 C C . ALA A 1 193 ? 9.989 11.082 2.373 1.00 89.50 193 ALA A C 1
ATOM 1452 O O . ALA A 1 193 ? 9.948 10.517 1.278 1.00 89.50 193 ALA A O 1
ATOM 1453 N N . THR A 1 194 ? 10.893 10.777 3.286 1.00 87.81 194 THR A N 1
ATOM 1454 C CA . THR A 1 194 ? 11.831 9.664 3.191 1.00 87.81 194 THR A CA 1
ATOM 1455 C C . THR A 1 194 ? 11.136 8.339 3.508 1.00 87.81 194 THR A C 1
ATOM 1457 O O . THR A 1 194 ? 10.071 8.298 4.124 1.00 87.81 194 THR A O 1
ATOM 1460 N N . VAL A 1 195 ? 11.769 7.226 3.127 1.00 86.19 195 VAL A N 1
ATOM 1461 C CA . VAL A 1 195 ? 11.325 5.881 3.541 1.00 86.19 195 VAL A CA 1
ATOM 1462 C C . VAL A 1 195 ? 11.304 5.761 5.071 1.00 86.19 195 VAL A C 1
ATOM 1464 O O . VAL A 1 195 ? 10.388 5.173 5.632 1.00 86.19 195 VAL A O 1
ATOM 1467 N N . ALA A 1 196 ? 12.288 6.356 5.756 1.00 89.19 196 ALA A N 1
ATOM 1468 C CA . ALA A 1 196 ? 12.367 6.331 7.214 1.00 89.19 196 ALA A CA 1
ATOM 1469 C C . ALA A 1 196 ? 11.185 7.059 7.876 1.00 89.19 196 ALA A C 1
ATOM 1471 O O . ALA A 1 196 ? 10.616 6.539 8.834 1.00 89.19 196 ALA A O 1
ATOM 1472 N N . GLU A 1 197 ? 10.792 8.225 7.353 1.00 93.38 197 GLU A N 1
ATOM 1473 C CA . GLU A 1 197 ? 9.617 8.962 7.836 1.00 93.38 197 GLU A CA 1
ATOM 1474 C C . GLU A 1 197 ? 8.324 8.173 7.613 1.00 93.38 197 GLU A C 1
ATOM 1476 O O . GLU A 1 197 ? 7.516 8.071 8.534 1.00 93.38 197 GLU A O 1
ATOM 1481 N N . GLU A 1 198 ? 8.135 7.577 6.431 1.00 95.31 198 GLU A N 1
ATOM 1482 C CA . GLU A 1 198 ? 6.962 6.738 6.154 1.00 95.31 198 GLU A CA 1
ATOM 1483 C C . GLU A 1 198 ? 6.893 5.550 7.118 1.00 95.31 198 GLU A C 1
ATOM 1485 O O . GLU A 1 198 ? 5.873 5.362 7.782 1.00 95.31 198 GLU A O 1
ATOM 1490 N N . HIS A 1 199 ? 7.992 4.809 7.282 1.00 94.69 199 HIS A N 1
ATOM 1491 C CA . HIS A 1 199 ? 8.043 3.671 8.196 1.00 94.69 199 HIS A CA 1
ATOM 1492 C C . HIS A 1 199 ? 7.762 4.081 9.642 1.00 94.69 199 HIS A C 1
ATOM 1494 O O . HIS A 1 199 ? 7.009 3.396 10.337 1.00 94.69 199 HIS A O 1
ATOM 1500 N N . TYR A 1 200 ? 8.336 5.197 10.098 1.00 97.69 200 TYR A N 1
ATOM 1501 C CA . TYR A 1 200 ? 8.093 5.719 11.438 1.00 97.69 200 TYR A CA 1
ATOM 1502 C C . TYR A 1 200 ? 6.612 6.056 11.648 1.00 97.69 200 TYR A C 1
ATOM 1504 O O . TYR A 1 200 ? 5.997 5.557 12.595 1.00 97.69 200 TYR A O 1
ATOM 1512 N N . VAL A 1 201 ? 6.012 6.833 10.739 1.00 98.12 201 VAL A N 1
ATOM 1513 C CA . VAL A 1 201 ? 4.592 7.207 10.809 1.00 98.12 201 VAL A CA 1
ATOM 1514 C C . VAL A 1 201 ? 3.708 5.962 10.807 1.00 98.12 201 VAL A C 1
ATOM 1516 O O . VAL A 1 201 ? 2.841 5.828 11.672 1.00 98.12 201 VAL A O 1
ATOM 1519 N N . THR A 1 202 ? 3.951 5.014 9.901 1.00 96.62 202 THR A N 1
ATOM 1520 C CA . THR A 1 202 ? 3.177 3.772 9.785 1.00 96.62 202 THR A CA 1
ATOM 1521 C C . THR A 1 202 ? 3.257 2.914 11.052 1.00 96.62 202 THR A C 1
ATOM 1523 O O . THR A 1 202 ? 2.230 2.417 11.532 1.00 96.62 202 THR A O 1
ATOM 1526 N N . GLN A 1 203 ? 4.447 2.768 11.646 1.00 97.00 203 GLN A N 1
ATOM 1527 C CA . GLN A 1 203 ? 4.643 2.002 12.883 1.00 97.00 203 GLN A CA 1
ATOM 1528 C C . GLN A 1 203 ? 3.947 2.651 14.081 1.00 97.00 203 GLN A C 1
ATOM 1530 O O . GLN A 1 203 ? 3.238 1.971 14.830 1.00 97.00 203 GLN A O 1
ATOM 1535 N N . VAL A 1 204 ? 4.111 3.964 14.258 1.00 98.06 204 VAL A N 1
ATOM 1536 C CA . VAL A 1 204 ? 3.463 4.695 15.353 1.00 98.06 204 VAL A CA 1
ATOM 1537 C C . VAL A 1 204 ? 1.946 4.659 15.196 1.00 98.06 204 VAL A C 1
ATOM 1539 O O . VAL A 1 204 ? 1.243 4.348 16.156 1.00 98.06 204 VAL A O 1
ATOM 1542 N N . THR A 1 205 ? 1.432 4.891 13.988 1.00 98.25 205 THR A N 1
ATOM 1543 C CA . THR A 1 205 ? -0.011 4.863 13.712 1.00 98.25 205 THR A CA 1
ATOM 1544 C C . THR A 1 205 ? -0.616 3.493 14.008 1.00 98.25 205 THR A C 1
ATOM 1546 O O . THR A 1 205 ? -1.644 3.402 14.679 1.00 98.25 205 THR A O 1
ATOM 1549 N N . THR A 1 206 ? 0.055 2.419 13.585 1.00 96.94 206 THR A N 1
ATOM 1550 C CA . THR A 1 206 ? -0.336 1.031 13.881 1.00 96.94 206 THR A CA 1
ATOM 1551 C C . THR A 1 206 ? -0.396 0.773 15.390 1.00 96.94 206 THR A C 1
ATOM 1553 O O . THR A 1 206 ? -1.382 0.238 15.900 1.00 96.94 206 THR A O 1
ATOM 1556 N N . LYS A 1 207 ? 0.630 1.212 16.129 1.00 97.44 207 LYS A N 1
ATOM 1557 C CA . LYS A 1 207 ? 0.677 1.095 17.592 1.00 97.44 207 LYS A CA 1
ATOM 1558 C C . LYS A 1 207 ? -0.474 1.849 18.261 1.00 97.44 207 LYS A C 1
ATOM 1560 O O . LYS A 1 207 ? -1.137 1.291 19.132 1.00 97.44 207 LYS A O 1
ATOM 1565 N N . VAL A 1 208 ? -0.720 3.098 17.866 1.00 97.31 208 VAL A N 1
ATOM 1566 C CA . VAL A 1 208 ? -1.773 3.929 18.469 1.00 97.31 208 VAL A CA 1
ATOM 1567 C C . VAL A 1 208 ? -3.164 3.375 18.155 1.00 97.31 208 VAL A C 1
ATOM 1569 O O . VAL A 1 208 ? -4.002 3.326 19.051 1.00 97.31 208 VAL A O 1
ATOM 1572 N N . LEU A 1 209 ? -3.404 2.879 16.936 1.00 97.88 209 LEU A N 1
ATOM 1573 C CA . LEU A 1 209 ? -4.664 2.223 16.575 1.00 97.88 209 LEU A CA 1
ATOM 1574 C C . LEU A 1 209 ? -4.979 1.046 17.511 1.00 97.88 209 LEU A C 1
ATOM 1576 O O . LEU A 1 209 ? -6.084 0.972 18.048 1.00 97.88 209 LEU A O 1
ATOM 1580 N N . ALA A 1 210 ? -4.005 0.166 17.759 1.00 96.56 210 ALA A N 1
ATOM 1581 C CA . ALA A 1 210 ? -4.184 -0.964 18.671 1.00 96.56 210 ALA A CA 1
ATOM 1582 C C . ALA A 1 210 ? -4.531 -0.509 20.102 1.00 96.56 210 ALA A C 1
ATOM 1584 O O . ALA A 1 210 ? -5.402 -1.088 20.750 1.00 96.56 210 ALA A O 1
ATOM 1585 N N . GLN A 1 211 ? -3.895 0.561 20.590 1.00 97.44 211 GLN A N 1
ATOM 1586 C CA . GLN A 1 211 ? -4.183 1.114 21.917 1.00 97.44 211 GLN A CA 1
ATOM 1587 C C . GLN A 1 211 ? -5.570 1.768 22.004 1.00 97.44 211 GLN A C 1
ATOM 1589 O O . GLN A 1 211 ? -6.219 1.669 23.047 1.00 97.44 211 GLN A O 1
ATOM 1594 N N . LEU A 1 212 ? -6.018 2.436 20.935 1.00 97.19 212 LEU A N 1
ATOM 1595 C CA . LEU A 1 212 ? -7.355 3.025 20.847 1.00 97.19 212 LEU A CA 1
ATOM 1596 C C . LEU A 1 212 ? -8.433 1.941 20.865 1.00 97.19 212 LEU A C 1
ATOM 1598 O O . LEU A 1 212 ? -9.392 2.058 21.625 1.00 97.19 212 LEU A O 1
ATOM 1602 N N . LEU A 1 213 ? -8.262 0.883 20.064 1.00 96.69 213 LEU A N 1
ATOM 1603 C CA . LEU A 1 213 ? -9.197 -0.242 20.014 1.00 96.69 213 LEU A CA 1
ATOM 1604 C C . LEU A 1 213 ? -9.308 -0.928 21.376 1.00 96.69 213 LEU A C 1
ATOM 1606 O O . LEU A 1 213 ? -10.417 -1.090 21.867 1.00 96.69 213 LEU A O 1
ATOM 1610 N N . ALA A 1 214 ? -8.183 -1.198 22.044 1.00 95.25 214 ALA A N 1
ATOM 1611 C CA . ALA A 1 214 ? -8.169 -1.837 23.362 1.00 95.25 214 ALA A CA 1
ATOM 1612 C C . ALA A 1 214 ? -8.917 -1.055 24.464 1.00 95.25 214 ALA A C 1
ATOM 1614 O O . ALA A 1 214 ? -9.294 -1.637 25.481 1.00 95.25 214 ALA A O 1
ATOM 1615 N N . GLN A 1 215 ? -9.103 0.259 24.300 1.00 93.19 215 GLN A N 1
ATOM 1616 C CA . GLN A 1 215 ? -9.801 1.123 25.264 1.00 93.19 215 GLN A CA 1
ATOM 1617 C C . GLN A 1 215 ? -11.227 1.483 24.834 1.00 93.19 215 GLN A C 1
ATOM 1619 O O . GLN A 1 215 ? -11.975 2.084 25.610 1.00 93.19 215 GLN A O 1
ATOM 1624 N N . ALA A 1 216 ? -11.609 1.160 23.602 1.00 93.88 216 ALA A N 1
ATOM 1625 C CA . ALA A 1 216 ? -12.910 1.513 23.072 1.00 93.88 216 ALA A CA 1
ATOM 1626 C C . ALA A 1 216 ? -14.017 0.616 23.649 1.00 93.88 216 ALA A C 1
ATOM 1628 O O . ALA A 1 216 ? -13.786 -0.541 23.995 1.00 93.88 216 ALA A O 1
ATOM 1629 N N . PRO A 1 217 ? -15.262 1.109 23.744 1.00 91.81 217 PRO A N 1
ATOM 1630 C CA . PRO A 1 217 ? -16.389 0.254 24.083 1.00 91.81 217 PRO A CA 1
ATOM 1631 C C . PRO A 1 217 ? -16.697 -0.704 22.921 1.00 91.81 217 PRO A C 1
ATOM 1633 O O . PRO A 1 217 ? -17.038 -0.273 21.818 1.00 91.81 217 PRO A O 1
ATOM 1636 N N . HIS A 1 218 ? -16.628 -2.010 23.186 1.00 93.50 218 HIS A N 1
ATOM 1637 C CA . HIS A 1 218 ? -17.005 -3.051 22.228 1.00 93.50 218 HIS A CA 1
ATOM 1638 C C . HIS A 1 218 ? -18.474 -3.445 22.390 1.00 93.50 218 HIS A C 1
ATOM 1640 O O . HIS A 1 218 ? -19.006 -3.502 23.502 1.00 93.50 218 HIS A O 1
ATOM 1646 N N . ALA A 1 219 ? -19.126 -3.787 21.279 1.00 96.31 219 ALA A N 1
ATOM 1647 C CA . ALA A 1 219 ? -20.407 -4.477 21.333 1.00 96.31 219 ALA A CA 1
ATOM 1648 C C . ALA A 1 219 ? -20.259 -5.875 21.981 1.00 96.31 219 ALA A C 1
ATOM 1650 O O . ALA A 1 219 ? -19.166 -6.453 21.962 1.00 96.31 219 ALA A O 1
ATOM 1651 N N . PRO A 1 220 ? -21.348 -6.461 22.517 1.00 97.31 220 PRO A N 1
ATOM 1652 C CA . PRO A 1 220 ? -21.322 -7.818 23.052 1.00 97.31 220 PRO A CA 1
ATOM 1653 C C . PRO A 1 220 ? -20.779 -8.837 22.046 1.00 97.31 220 PRO A C 1
ATOM 1655 O O . PRO A 1 220 ? -21.041 -8.749 20.844 1.00 97.31 220 PRO A O 1
ATOM 1658 N N . GLN A 1 221 ? -20.054 -9.829 22.562 1.00 96.50 221 GLN A N 1
ATOM 1659 C CA . GLN A 1 221 ? -19.447 -10.884 21.755 1.00 96.50 221 GLN A CA 1
ATOM 1660 C C . GLN A 1 221 ? -20.511 -11.642 20.951 1.00 96.50 221 GLN A C 1
ATOM 1662 O O . GLN A 1 221 ? -21.486 -12.151 21.503 1.00 96.50 221 GLN A O 1
ATOM 1667 N N . ARG A 1 222 ? -20.307 -11.739 19.634 1.00 95.94 222 ARG A N 1
ATOM 1668 C CA . ARG A 1 222 ? -21.237 -12.391 18.695 1.00 95.94 222 ARG A CA 1
ATOM 1669 C C . ARG A 1 222 ? -20.969 -13.880 18.494 1.00 95.94 222 ARG A C 1
ATOM 1671 O O . ARG A 1 222 ? -21.754 -14.538 17.817 1.00 95.94 222 ARG A O 1
ATOM 1678 N N . GLY A 1 223 ? -19.839 -14.387 18.988 1.00 96.19 223 GLY A N 1
ATOM 1679 C CA . GLY A 1 223 ? -19.386 -15.754 18.708 1.00 96.19 223 GLY A CA 1
ATOM 1680 C C . GLY A 1 223 ? -19.011 -15.993 17.240 1.00 96.19 223 GLY A C 1
ATOM 1681 O O . GLY A 1 223 ? -18.994 -17.136 16.800 1.00 96.19 223 GLY A O 1
ATOM 1682 N N . LYS A 1 224 ? -18.732 -14.929 16.474 1.00 98.00 224 LYS A N 1
ATOM 1683 C CA . LYS A 1 224 ? -18.298 -15.008 15.074 1.00 98.00 224 LYS A CA 1
ATOM 1684 C C . LYS A 1 224 ? -16.844 -14.572 14.931 1.00 98.00 224 LYS A C 1
ATOM 1686 O O . LYS A 1 224 ? -16.415 -13.636 15.605 1.00 98.00 224 LYS A O 1
ATOM 1691 N N . THR A 1 225 ? -16.129 -15.217 14.014 1.00 98.56 225 THR A N 1
ATOM 1692 C CA . THR A 1 225 ? -14.710 -14.956 13.733 1.00 98.56 225 THR A CA 1
ATOM 1693 C C . THR A 1 225 ? -14.543 -14.356 12.339 1.00 98.56 225 THR A C 1
ATOM 1695 O O . THR A 1 225 ? -15.049 -14.923 11.371 1.00 98.56 225 THR A O 1
ATOM 1698 N N . ALA A 1 226 ? -13.823 -13.241 12.232 1.00 98.50 226 ALA A N 1
ATOM 1699 C CA . ALA A 1 226 ? -13.373 -12.662 10.970 1.00 98.50 226 ALA A CA 1
ATOM 1700 C C . ALA A 1 226 ? -11.859 -12.863 10.822 1.00 98.50 226 ALA A C 1
ATOM 1702 O O . ALA A 1 226 ? -11.098 -12.478 11.711 1.00 98.50 226 ALA A O 1
ATOM 1703 N N . LEU A 1 227 ? -11.438 -13.467 9.711 1.00 98.44 227 LEU A N 1
ATOM 1704 C CA . LEU A 1 227 ? -10.035 -13.604 9.325 1.00 98.44 227 LEU A CA 1
ATOM 1705 C C . LEU A 1 227 ? -9.710 -12.559 8.258 1.00 98.44 227 LEU A C 1
ATOM 1707 O O . LEU A 1 227 ? -10.458 -12.418 7.297 1.00 98.44 227 LEU A O 1
ATOM 1711 N N . LEU A 1 228 ? -8.609 -11.837 8.415 1.00 98.06 228 LEU A N 1
ATOM 1712 C CA . LEU A 1 228 ? -8.158 -10.811 7.482 1.00 98.06 228 LEU A CA 1
ATOM 1713 C C . LEU A 1 228 ? -6.732 -11.119 7.038 1.00 98.06 228 LEU A C 1
ATOM 1715 O O . LEU A 1 228 ? -5.893 -11.440 7.878 1.00 98.06 228 LEU A O 1
ATOM 1719 N N . ALA A 1 229 ? -6.452 -11.005 5.744 1.00 96.81 229 ALA A N 1
ATOM 1720 C CA . ALA A 1 229 ? -5.118 -11.238 5.202 1.00 96.81 229 ALA A CA 1
ATOM 1721 C C . ALA A 1 229 ? -4.845 -10.360 3.980 1.00 96.81 229 ALA A C 1
ATOM 1723 O O . ALA A 1 229 ? -5.706 -10.174 3.119 1.00 96.81 229 ALA A O 1
ATOM 1724 N N . GLY A 1 230 ? -3.632 -9.824 3.899 1.00 94.50 230 GLY A N 1
ATOM 1725 C CA . GLY A 1 230 ? -3.092 -9.275 2.668 1.00 94.50 230 GLY A CA 1
ATOM 1726 C C . GLY A 1 230 ? -2.733 -10.434 1.760 1.00 94.50 230 GLY A C 1
ATOM 1727 O O . GLY A 1 230 ? -2.095 -11.389 2.197 1.00 94.50 230 GLY A O 1
ATOM 1728 N N . VAL A 1 231 ? -3.171 -10.366 0.513 1.00 91.62 231 VAL A N 1
ATOM 1729 C CA . VAL A 1 231 ? -2.880 -11.404 -0.478 1.00 91.62 231 VAL A CA 1
ATOM 1730 C C . VAL A 1 231 ? -1.379 -11.436 -0.786 1.00 91.62 231 VAL A C 1
ATOM 1732 O O . VAL A 1 231 ? -0.668 -10.467 -0.496 1.00 91.62 231 VAL A O 1
ATOM 1735 N N . ALA A 1 232 ? -0.889 -12.533 -1.363 1.00 85.50 232 ALA A N 1
ATOM 1736 C CA . ALA A 1 232 ? 0.519 -12.668 -1.730 1.00 85.50 232 ALA A CA 1
ATOM 1737 C C . ALA A 1 232 ? 1.006 -11.466 -2.567 1.00 85.50 232 ALA A C 1
ATOM 1739 O O . ALA A 1 232 ? 0.302 -10.932 -3.427 1.00 85.50 232 ALA A O 1
ATOM 1740 N N . GLY A 1 233 ? 2.199 -10.975 -2.248 1.00 80.25 233 GLY A N 1
ATOM 1741 C CA . GLY A 1 233 ? 2.794 -9.774 -2.825 1.00 80.25 233 GLY A CA 1
ATOM 1742 C C . GLY A 1 233 ? 2.178 -8.447 -2.363 1.00 80.25 233 GLY A C 1
ATOM 1743 O O . GLY A 1 233 ? 2.622 -7.392 -2.824 1.00 80.25 233 GLY A O 1
ATOM 1744 N N . ASN A 1 234 ? 1.172 -8.433 -1.478 1.00 86.19 234 ASN A N 1
ATOM 1745 C CA . ASN A 1 234 ? 0.651 -7.193 -0.901 1.00 86.19 234 ASN A CA 1
ATOM 1746 C C . ASN A 1 234 ? 1.323 -6.858 0.433 1.00 86.19 234 ASN A C 1
ATOM 1748 O O . ASN A 1 234 ? 0.925 -7.365 1.478 1.00 86.19 234 ASN A O 1
ATOM 1752 N N . ALA A 1 235 ? 2.266 -5.918 0.409 1.00 84.88 235 ALA A N 1
ATOM 1753 C CA . ALA A 1 235 ? 2.962 -5.434 1.602 1.00 84.88 235 ALA A CA 1
ATOM 1754 C C . ALA A 1 235 ? 2.103 -4.545 2.533 1.00 84.88 235 ALA A C 1
ATOM 1756 O O . ALA A 1 235 ? 2.490 -4.307 3.677 1.00 84.88 235 ALA A O 1
ATOM 1757 N N . HIS A 1 236 ? 0.944 -4.050 2.083 1.00 87.44 236 HIS A N 1
ATOM 1758 C CA . HIS A 1 236 ? 0.142 -3.087 2.841 1.00 87.44 236 HIS A CA 1
ATOM 1759 C C . HIS A 1 236 ? -0.816 -3.785 3.807 1.00 87.44 236 HIS A C 1
ATOM 1761 O O . HIS A 1 236 ? -1.700 -4.532 3.388 1.00 87.44 236 HIS A O 1
ATOM 1767 N N . SER A 1 237 ? -0.699 -3.474 5.099 1.00 90.38 237 SER A N 1
ATOM 1768 C CA . SER A 1 237 ? -1.524 -4.086 6.150 1.00 90.38 237 SER A CA 1
ATOM 1769 C C . SER A 1 237 ? -2.386 -3.095 6.938 1.00 90.38 237 SER A C 1
ATOM 1771 O O . SER A 1 237 ? -3.353 -3.513 7.571 1.00 90.38 237 SER A O 1
ATOM 1773 N N . PHE A 1 238 ? -2.107 -1.786 6.893 1.00 94.94 238 PHE A N 1
ATOM 1774 C CA . PHE A 1 238 ? -2.823 -0.812 7.728 1.00 94.94 238 PHE A CA 1
ATOM 1775 C C . PHE A 1 238 ? -4.336 -0.775 7.451 1.00 94.94 238 PHE A C 1
ATOM 1777 O O . PHE A 1 238 ? -5.140 -0.833 8.379 1.00 94.94 238 PHE A O 1
ATOM 1784 N N . GLY A 1 239 ? -4.742 -0.769 6.176 1.00 94.12 239 GLY A N 1
ATOM 1785 C CA . GLY A 1 239 ? -6.163 -0.807 5.807 1.00 94.12 239 GLY A CA 1
ATOM 1786 C C . GLY A 1 239 ? -6.887 -2.052 6.338 1.00 94.12 239 GLY A C 1
ATOM 1787 O O . GLY A 1 239 ? -8.026 -1.957 6.786 1.00 94.12 239 GLY A O 1
ATOM 1788 N N . LEU A 1 240 ? -6.207 -3.205 6.382 1.00 95.31 240 LEU A N 1
ATOM 1789 C CA . LEU A 1 240 ? -6.757 -4.424 6.985 1.00 95.31 240 LEU A CA 1
ATOM 1790 C C . LEU A 1 240 ? -6.967 -4.264 8.488 1.00 95.31 240 LEU A C 1
ATOM 1792 O O . LEU A 1 240 ? -7.969 -4.738 9.009 1.00 95.31 240 LEU A O 1
ATOM 1796 N N . GLN A 1 241 ? -6.062 -3.577 9.186 1.00 95.94 241 GLN A N 1
ATOM 1797 C CA . GLN A 1 241 ? -6.204 -3.320 10.620 1.00 95.94 241 GLN A CA 1
ATOM 1798 C C . GLN A 1 241 ? -7.373 -2.382 10.929 1.00 95.94 241 GLN A C 1
ATOM 1800 O O . GLN A 1 241 ? -8.092 -2.617 11.897 1.00 95.94 241 GLN A O 1
ATOM 1805 N N . VAL A 1 242 ? -7.624 -1.374 10.088 1.00 97.31 242 VAL A N 1
ATOM 1806 C CA . VAL A 1 242 ? -8.818 -0.518 10.208 1.00 97.31 242 VAL A CA 1
ATOM 1807 C C . VAL A 1 242 ? -10.093 -1.351 10.056 1.00 97.31 242 VAL A C 1
ATOM 1809 O O . VAL A 1 242 ? -10.986 -1.292 10.903 1.00 97.31 242 VAL A O 1
ATOM 1812 N N . VAL A 1 243 ? -10.161 -2.201 9.025 1.00 97.31 243 VAL A N 1
ATOM 1813 C CA . VAL A 1 243 ? -11.306 -3.102 8.819 1.00 97.31 243 VAL A CA 1
ATOM 1814 C C . VAL A 1 243 ? -11.454 -4.084 9.985 1.00 97.31 243 VAL A C 1
ATOM 1816 O O . VAL A 1 243 ? -12.563 -4.263 10.490 1.00 97.31 243 VAL A O 1
ATOM 1819 N N . ALA A 1 244 ? -10.356 -4.668 10.473 1.00 97.12 244 ALA A N 1
ATOM 1820 C CA . ALA A 1 244 ? -10.359 -5.521 11.658 1.00 97.12 244 ALA A CA 1
ATOM 1821 C C . ALA A 1 244 ? -10.921 -4.771 12.875 1.00 97.12 244 ALA A C 1
ATOM 1823 O O . ALA A 1 244 ? -11.822 -5.282 13.535 1.00 97.12 244 ALA A O 1
ATOM 1824 N N . GLY A 1 245 ? -10.497 -3.528 13.110 1.00 97.44 245 GLY A N 1
ATOM 1825 C CA . GLY A 1 245 ? -11.024 -2.681 14.178 1.00 97.44 245 GLY A CA 1
ATOM 1826 C C . GLY A 1 245 ? -12.545 -2.514 14.110 1.00 97.44 245 GLY A C 1
ATOM 1827 O O . GLY A 1 245 ? -13.230 -2.619 15.126 1.00 97.44 245 GLY A O 1
ATOM 1828 N N . HIS A 1 246 ? -13.129 -2.356 12.917 1.00 97.81 246 HIS A N 1
ATOM 1829 C CA . HIS A 1 246 ? -14.589 -2.286 12.776 1.00 97.81 246 HIS A CA 1
ATOM 1830 C C . HIS A 1 246 ? -15.312 -3.570 13.195 1.00 97.81 246 HIS A C 1
ATOM 1832 O O . HIS A 1 246 ? -16.366 -3.479 13.840 1.00 97.81 246 HIS A O 1
ATOM 1838 N N . PHE A 1 247 ? -14.769 -4.737 12.838 1.00 98.00 247 PHE A N 1
ATOM 1839 C CA . PHE A 1 247 ? -15.294 -6.040 13.256 1.00 98.00 247 PHE A CA 1
ATOM 1840 C C . PHE A 1 247 ? -15.152 -6.237 14.769 1.00 98.00 247 PHE A C 1
ATOM 1842 O O . PHE A 1 247 ? -16.108 -6.655 15.429 1.00 98.00 247 PHE A O 1
ATOM 1849 N N . GLU A 1 248 ? -14.000 -5.871 15.324 1.00 97.31 248 GLU A N 1
ATOM 1850 C CA . GLU A 1 248 ? -13.692 -5.984 16.749 1.00 97.31 248 GLU A CA 1
ATOM 1851 C C . GLU A 1 248 ? -14.636 -5.120 17.596 1.00 97.31 248 GLU A C 1
ATOM 1853 O O . GLU A 1 248 ? -15.265 -5.601 18.541 1.00 97.31 248 GLU A O 1
ATOM 1858 N N . LEU A 1 249 ? -14.843 -3.861 17.198 1.00 97.38 249 LEU A N 1
ATOM 1859 C CA . LEU A 1 249 ? -15.815 -2.961 17.828 1.00 97.38 249 LEU A CA 1
ATOM 1860 C C . LEU A 1 249 ? -17.259 -3.474 17.697 1.00 97.38 249 LEU A C 1
ATOM 1862 O O . LEU A 1 249 ? -18.118 -3.139 18.513 1.00 97.38 249 LEU A O 1
ATOM 1866 N N . ALA A 1 250 ? -17.554 -4.279 16.672 1.00 97.50 250 ALA A N 1
ATOM 1867 C CA . ALA A 1 250 ? -18.860 -4.904 16.463 1.00 97.50 250 ALA A CA 1
ATOM 1868 C C . ALA A 1 250 ? -19.041 -6.239 17.219 1.00 97.50 250 ALA A C 1
ATOM 1870 O O . ALA A 1 250 ? -20.076 -6.894 17.038 1.00 97.50 250 ALA A O 1
ATOM 1871 N N . GLY A 1 251 ? -18.079 -6.629 18.064 1.00 97.75 251 GLY A N 1
ATOM 1872 C CA . GLY A 1 251 ? -18.144 -7.823 18.909 1.00 97.75 251 GLY A CA 1
ATOM 1873 C C . GLY A 1 251 ? -17.746 -9.117 18.195 1.00 97.75 251 GLY A C 1
ATOM 1874 O O . GLY A 1 251 ? -18.156 -10.201 18.614 1.00 97.75 251 GLY A O 1
ATOM 1875 N N . TRP A 1 252 ? -17.011 -9.029 17.085 1.00 98.25 252 TRP A N 1
ATOM 1876 C CA . TRP A 1 252 ? -16.424 -10.199 16.431 1.00 98.25 252 TRP A CA 1
ATOM 1877 C C . TRP A 1 252 ? -15.047 -10.504 17.012 1.00 98.25 252 TRP A C 1
ATOM 1879 O O . TRP A 1 252 ? -14.301 -9.597 17.372 1.00 98.25 252 TRP A O 1
ATOM 1889 N N . ARG A 1 253 ? -14.675 -11.786 17.016 1.00 97.75 253 ARG A N 1
ATOM 1890 C CA . ARG A 1 253 ? -13.276 -12.187 17.159 1.00 97.75 253 ARG A CA 1
ATOM 1891 C C . ARG A 1 253 ? -12.562 -11.890 15.844 1.00 97.75 253 ARG A C 1
ATOM 1893 O O . ARG A 1 253 ? -12.948 -12.425 14.807 1.00 97.75 253 ARG A O 1
ATOM 1900 N N . THR A 1 254 ? -11.526 -11.068 15.879 1.00 97.31 254 THR A N 1
ATOM 1901 C CA . THR A 1 254 ? -10.761 -10.671 14.694 1.00 97.31 254 THR A CA 1
ATOM 1902 C C . THR A 1 254 ? -9.385 -11.311 14.713 1.00 97.31 254 THR A C 1
ATOM 1904 O O . THR A 1 254 ? -8.727 -11.388 15.748 1.00 97.31 254 THR A O 1
ATOM 1907 N N . ILE A 1 255 ? -8.962 -11.830 13.564 1.00 97.25 255 ILE A N 1
ATOM 1908 C CA . ILE A 1 255 ? -7.634 -12.407 13.373 1.00 97.25 255 ILE A CA 1
ATOM 1909 C C . ILE A 1 255 ? -7.071 -11.798 12.098 1.00 97.25 255 ILE A C 1
ATOM 1911 O O . ILE A 1 255 ? -7.586 -12.054 11.015 1.00 97.25 255 ILE A O 1
ATOM 1915 N N . CYS A 1 256 ? -6.039 -10.970 12.226 1.00 95.38 256 CYS A N 1
ATOM 1916 C CA . CYS A 1 256 ? -5.360 -10.355 11.092 1.00 95.38 256 CYS A CA 1
ATOM 1917 C C . CYS A 1 256 ? -4.008 -11.045 10.897 1.00 95.38 256 CYS A C 1
ATOM 1919 O O . CYS A 1 256 ? -3.157 -10.972 11.780 1.00 95.38 256 CYS A O 1
ATOM 1921 N N . LEU A 1 257 ? -3.822 -11.727 9.765 1.00 95.56 257 LEU A N 1
ATOM 1922 C CA . LEU A 1 257 ? -2.573 -12.415 9.415 1.00 95.56 257 LEU A CA 1
ATOM 1923 C C . LEU A 1 257 ? -1.475 -11.443 8.957 1.00 95.56 257 LEU A C 1
ATOM 1925 O O . LEU A 1 257 ? -0.312 -11.823 8.885 1.00 95.56 257 LEU A O 1
ATOM 1929 N N . GLY A 1 258 ? -1.834 -10.182 8.703 1.00 91.44 258 GLY A N 1
ATOM 1930 C CA . GLY A 1 258 ? -0.920 -9.161 8.207 1.00 91.44 258 GLY A CA 1
ATOM 1931 C C . GLY A 1 258 ? -0.917 -9.084 6.684 1.00 91.44 258 GLY A C 1
ATOM 1932 O O . GLY A 1 258 ? -1.936 -9.332 6.042 1.00 91.44 258 GLY A O 1
ATOM 1933 N N . SER A 1 259 ? 0.208 -8.652 6.126 1.00 92.06 259 SER A N 1
ATOM 1934 C CA . SER A 1 259 ? 0.466 -8.539 4.689 1.00 92.06 259 SER A CA 1
ATOM 1935 C C . SER A 1 259 ? 1.021 -9.840 4.097 1.00 92.06 259 SER A C 1
ATOM 1937 O O . SER A 1 259 ? 1.417 -10.738 4.835 1.00 92.06 259 SER A O 1
ATOM 1939 N N . ASP A 1 260 ? 1.060 -9.918 2.765 1.00 92.31 260 ASP A N 1
ATOM 1940 C CA . ASP A 1 260 ? 1.823 -10.913 1.997 1.00 92.31 260 ASP A CA 1
ATOM 1941 C C . ASP A 1 260 ? 1.624 -12.371 2.453 1.00 92.31 260 ASP A C 1
ATOM 1943 O O . ASP A 1 260 ? 2.566 -13.104 2.751 1.00 92.31 260 ASP A O 1
ATOM 1947 N N . THR A 1 261 ? 0.362 -12.790 2.572 1.00 93.12 261 THR A N 1
ATOM 1948 C CA . THR A 1 261 ? 0.010 -14.142 3.014 1.00 93.12 261 THR A CA 1
ATOM 1949 C C . THR A 1 261 ? -0.360 -15.023 1.813 1.00 93.12 261 THR A C 1
ATOM 1951 O O . THR A 1 261 ? -1.312 -14.700 1.096 1.00 93.12 261 THR A O 1
ATOM 1954 N N . PRO A 1 262 ? 0.324 -16.167 1.599 1.00 91.81 262 PRO A N 1
ATOM 1955 C CA . PRO A 1 262 ? -0.027 -17.117 0.544 1.00 91.81 262 PRO A CA 1
ATOM 1956 C C . PRO A 1 262 ? -1.467 -17.629 0.666 1.00 91.81 262 PRO A C 1
ATOM 1958 O O . PRO A 1 262 ? -1.924 -17.955 1.765 1.00 91.81 262 PRO A O 1
ATOM 1961 N N . SER A 1 263 ? -2.171 -17.774 -0.461 1.00 91.38 263 SER A N 1
ATOM 1962 C CA . SER A 1 263 ? -3.590 -18.169 -0.492 1.00 91.38 263 SER A CA 1
ATOM 1963 C C . SER A 1 263 ? -3.862 -19.513 0.196 1.00 91.38 263 SER A C 1
ATOM 1965 O O . SER A 1 263 ? -4.827 -19.633 0.953 1.00 91.38 263 SER A O 1
ATOM 1967 N N . ALA A 1 264 ? -2.968 -20.494 0.030 1.00 93.31 264 ALA A N 1
ATOM 1968 C CA . ALA A 1 264 ? -3.044 -21.778 0.730 1.00 93.31 264 ALA A CA 1
ATOM 1969 C C . ALA A 1 264 ? -3.016 -21.608 2.261 1.00 93.31 264 ALA A C 1
ATOM 1971 O O . ALA A 1 264 ? -3.859 -22.166 2.960 1.00 93.31 264 ALA A O 1
ATOM 1972 N N . SER A 1 265 ? -2.116 -20.768 2.781 1.00 95.56 265 SER A N 1
ATOM 1973 C CA . SER A 1 265 ? -2.023 -20.482 4.217 1.00 95.56 265 SER A CA 1
ATOM 1974 C C . SER A 1 265 ? -3.245 -19.723 4.739 1.00 95.56 265 SER A C 1
ATOM 1976 O O . SER A 1 265 ? -3.687 -19.980 5.858 1.00 95.56 265 SER A O 1
ATOM 1978 N N . VAL A 1 266 ? -3.839 -18.829 3.936 1.00 95.94 266 VAL A N 1
ATOM 1979 C CA . VAL A 1 266 ? -5.108 -18.170 4.293 1.00 95.94 266 VAL A CA 1
ATOM 1980 C C . VAL A 1 266 ? -6.234 -19.200 4.422 1.00 95.94 266 VAL A C 1
ATOM 1982 O O . VAL A 1 266 ? -6.978 -19.168 5.403 1.00 95.94 266 VAL A O 1
ATOM 1985 N N . ALA A 1 267 ? -6.350 -20.131 3.471 1.00 96.19 267 ALA A N 1
ATOM 1986 C CA . ALA A 1 267 ? -7.370 -21.179 3.497 1.00 96.19 267 ALA A CA 1
ATOM 1987 C C . ALA A 1 267 ? -7.200 -22.121 4.703 1.00 96.19 267 ALA A C 1
ATOM 1989 O O . ALA A 1 267 ? -8.167 -22.399 5.416 1.00 96.19 267 ALA A O 1
ATOM 1990 N N . GLU A 1 268 ? -5.969 -22.557 4.979 1.00 97.56 268 GLU A N 1
ATOM 1991 C CA . GLU A 1 268 ? -5.637 -23.369 6.154 1.00 97.56 268 GLU A CA 1
ATOM 1992 C C . GLU A 1 268 ? -5.996 -22.649 7.459 1.00 97.56 268 GLU A C 1
ATOM 1994 O O . GLU A 1 268 ? -6.670 -23.218 8.322 1.00 97.56 268 GLU A O 1
ATOM 1999 N N . ALA A 1 269 ? -5.613 -21.375 7.587 1.00 97.50 269 ALA A N 1
ATOM 2000 C CA . ALA A 1 269 ? -5.933 -20.554 8.748 1.00 97.50 269 ALA A CA 1
ATOM 2001 C C . ALA A 1 269 ? -7.448 -20.370 8.920 1.00 97.50 269 ALA A C 1
ATOM 2003 O O . ALA A 1 269 ? -7.953 -20.455 10.041 1.00 97.50 269 ALA A O 1
ATOM 2004 N N . ALA A 1 270 ? -8.191 -20.165 7.829 1.00 97.94 270 ALA A N 1
ATOM 2005 C CA . ALA A 1 270 ? -9.641 -20.002 7.868 1.00 97.94 270 ALA A CA 1
ATOM 2006 C C . ALA A 1 270 ? -10.339 -21.234 8.456 1.00 97.94 270 ALA A C 1
ATOM 2008 O O . ALA A 1 270 ? -11.204 -21.095 9.325 1.00 97.94 270 ALA A O 1
ATOM 2009 N N . VAL A 1 271 ? -9.921 -22.433 8.039 1.00 97.94 271 VAL A N 1
ATOM 2010 C CA . VAL A 1 271 ? -10.446 -23.697 8.570 1.00 97.94 271 VAL A CA 1
ATOM 2011 C C . VAL A 1 271 ? -10.016 -23.897 10.023 1.00 97.94 271 VAL A C 1
ATOM 2013 O O . VAL A 1 271 ? -10.865 -24.112 10.888 1.00 97.94 271 VAL A O 1
ATOM 2016 N N . ALA A 1 272 ? -8.717 -23.780 10.314 1.00 98.00 272 ALA A N 1
ATOM 2017 C CA . ALA A 1 272 ? -8.162 -24.053 11.640 1.00 98.00 272 ALA A CA 1
ATOM 2018 C C . ALA A 1 272 ? -8.711 -23.117 12.730 1.00 98.00 272 ALA A C 1
ATOM 2020 O O . ALA A 1 272 ? -8.864 -23.518 13.884 1.00 98.00 272 ALA A O 1
ATOM 2021 N N . LEU A 1 273 ? -9.022 -21.869 12.373 1.00 97.44 273 LEU A N 1
ATOM 2022 C CA . LEU A 1 273 ? -9.481 -20.838 13.305 1.00 97.44 273 LEU A CA 1
ATOM 2023 C C . LEU A 1 273 ? -11.007 -20.661 13.316 1.00 97.44 273 LEU A C 1
ATOM 2025 O O . LEU A 1 273 ? -11.513 -19.799 14.042 1.00 97.44 273 LEU A O 1
ATOM 2029 N N . GLY A 1 274 ? -11.747 -21.455 12.532 1.00 97.00 274 GLY A N 1
ATOM 2030 C CA . GLY A 1 274 ? -13.206 -21.370 12.445 1.00 97.00 274 GLY A CA 1
ATOM 2031 C C . GLY A 1 274 ? -13.684 -20.004 11.945 1.00 97.00 274 GLY A C 1
ATOM 2032 O O . GLY A 1 274 ? -14.591 -19.396 12.528 1.00 97.00 274 GLY A O 1
ATOM 2033 N N . ALA A 1 275 ? -13.032 -19.477 10.907 1.00 98.00 275 ALA A N 1
ATOM 2034 C CA . ALA A 1 275 ? -13.402 -18.204 10.309 1.00 98.00 275 ALA A CA 1
ATOM 2035 C C . ALA A 1 275 ? -14.812 -18.291 9.706 1.00 98.00 275 ALA A C 1
ATOM 2037 O O . ALA A 1 275 ? -15.124 -19.181 8.922 1.00 98.00 275 ALA A O 1
ATOM 2038 N N . HIS A 1 276 ? -15.670 -17.344 10.078 1.00 98.44 276 HIS A N 1
ATOM 2039 C CA . HIS A 1 276 ? -17.013 -17.203 9.514 1.00 98.44 276 HIS A CA 1
ATOM 2040 C C . HIS A 1 276 ? -17.013 -16.289 8.285 1.00 98.44 276 HIS A C 1
ATOM 2042 O O . HIS A 1 276 ? -17.929 -16.343 7.469 1.00 98.44 276 HIS A O 1
ATOM 2048 N N . VAL A 1 277 ? -16.008 -15.419 8.182 1.00 98.00 277 VAL A N 1
ATOM 2049 C CA . VAL A 1 277 ? -15.747 -14.557 7.031 1.00 98.00 277 VAL A CA 1
ATOM 2050 C C . VAL A 1 277 ? -14.238 -14.409 6.859 1.00 98.00 277 VAL A C 1
ATOM 2052 O O . VAL A 1 277 ? -13.508 -14.321 7.850 1.00 98.00 277 VAL A O 1
ATOM 2055 N N . VAL A 1 278 ? -13.790 -14.382 5.605 1.00 97.75 278 VAL A N 1
ATOM 2056 C CA . VAL A 1 278 ? -12.413 -14.066 5.217 1.00 97.75 278 VAL A CA 1
ATOM 2057 C C . VAL A 1 278 ? -12.438 -12.755 4.439 1.00 97.75 278 VAL A C 1
ATOM 2059 O O . VAL A 1 278 ? -13.233 -12.608 3.512 1.00 97.75 278 VAL A O 1
ATOM 2062 N N . LEU A 1 279 ? -11.598 -11.799 4.828 1.00 96.94 279 LEU A N 1
ATOM 2063 C CA . LEU A 1 279 ? -11.414 -10.529 4.134 1.00 96.94 279 LEU A CA 1
ATOM 2064 C C . LEU A 1 279 ? -10.003 -10.472 3.556 1.00 96.94 279 LEU A C 1
ATOM 2066 O O . LEU A 1 279 ? -9.021 -10.651 4.276 1.00 96.94 279 LEU A O 1
ATOM 2070 N N . LEU A 1 280 ? -9.918 -10.209 2.256 1.00 95.25 280 LEU A N 1
ATOM 2071 C CA . LEU A 1 280 ? -8.662 -10.142 1.524 1.00 95.25 280 LEU A CA 1
ATOM 2072 C C . LEU A 1 280 ? -8.334 -8.691 1.177 1.00 95.25 280 LEU A C 1
ATOM 2074 O O . LEU A 1 280 ? -9.183 -7.957 0.672 1.00 95.25 280 LEU A O 1
ATOM 2078 N N . GLY A 1 281 ? -7.102 -8.281 1.460 1.00 92.94 281 GLY A N 1
ATOM 2079 C CA . GLY A 1 281 ? -6.575 -6.974 1.086 1.00 92.94 281 GLY A CA 1
ATOM 2080 C C . GLY A 1 281 ? -5.665 -7.093 -0.123 1.00 92.94 281 GLY A C 1
ATOM 2081 O O . GLY A 1 281 ? -4.618 -7.730 -0.020 1.00 92.94 281 GLY A O 1
ATOM 2082 N N . ALA A 1 282 ? -6.029 -6.430 -1.218 1.00 89.44 282 ALA A N 1
ATOM 2083 C CA . ALA A 1 282 ? -5.218 -6.282 -2.421 1.00 89.44 282 ALA A CA 1
ATOM 2084 C C . ALA A 1 282 ? -5.138 -4.796 -2.798 1.00 89.44 282 ALA A C 1
ATOM 2086 O O . ALA A 1 282 ? -6.139 -4.081 -2.741 1.00 89.44 282 ALA A O 1
ATOM 2087 N N . THR A 1 283 ? -3.948 -4.327 -3.158 1.00 82.62 283 THR A N 1
ATOM 2088 C CA . THR A 1 283 ? -3.691 -2.949 -3.602 1.00 82.62 283 THR A CA 1
ATOM 2089 C C . THR A 1 283 ? -3.408 -2.849 -5.095 1.00 82.62 283 THR A C 1
ATOM 2091 O O . THR A 1 283 ? -3.515 -1.764 -5.660 1.00 82.62 283 THR A O 1
ATOM 2094 N N . LEU A 1 284 ? -3.053 -3.962 -5.739 1.00 73.75 284 LEU A N 1
ATOM 2095 C CA . LEU A 1 284 ? -2.713 -4.034 -7.156 1.00 73.75 284 LEU A CA 1
ATOM 2096 C C . LEU A 1 284 ? -3.569 -5.097 -7.842 1.00 73.75 284 LEU A C 1
ATOM 2098 O O . LEU A 1 284 ? -3.766 -6.182 -7.299 1.00 73.75 284 LEU A O 1
ATOM 2102 N N . GLY A 1 285 ? -4.014 -4.822 -9.072 1.00 67.19 285 GLY A N 1
ATOM 2103 C CA . GLY A 1 285 ? -4.771 -5.795 -9.869 1.00 67.19 285 GLY A CA 1
ATOM 2104 C C . GLY A 1 285 ? -4.001 -7.100 -10.105 1.00 67.19 285 GLY A C 1
ATOM 2105 O O . GLY A 1 285 ? -4.601 -8.169 -10.143 1.00 67.19 285 GLY A O 1
ATOM 2106 N N . THR A 1 286 ? -2.664 -7.028 -10.149 1.00 64.19 286 THR A N 1
ATOM 2107 C CA . THR A 1 286 ? -1.763 -8.190 -10.257 1.00 64.19 286 THR A CA 1
ATOM 2108 C C . THR A 1 286 ? -1.980 -9.226 -9.162 1.00 64.19 286 THR A C 1
ATOM 2110 O O . THR A 1 286 ? -1.718 -10.402 -9.369 1.00 64.19 286 THR A O 1
ATOM 2113 N N . GLN A 1 287 ? -2.445 -8.789 -7.995 1.00 73.31 287 GLN A N 1
ATOM 2114 C CA . GLN A 1 287 ? -2.581 -9.634 -6.821 1.00 73.31 287 GLN A CA 1
ATOM 2115 C C . GLN A 1 287 ? -3.903 -10.418 -6.808 1.00 73.31 287 GLN A C 1
ATOM 2117 O O . GLN A 1 287 ? -4.040 -11.365 -6.045 1.00 73.31 287 GLN A O 1
ATOM 2122 N N . LEU A 1 288 ? -4.872 -10.052 -7.659 1.00 68.00 288 LEU A N 1
ATOM 2123 C CA . LEU A 1 288 ? -6.164 -10.745 -7.777 1.00 68.00 288 LEU A CA 1
ATOM 2124 C C . LEU A 1 288 ? -6.079 -12.030 -8.611 1.00 68.00 288 LEU A C 1
ATOM 2126 O O . LEU A 1 288 ? -7.003 -12.834 -8.616 1.00 68.00 288 LEU A O 1
ATOM 2130 N N . ALA A 1 289 ? -4.981 -12.225 -9.339 1.00 60.97 289 ALA A N 1
ATOM 2131 C CA . ALA A 1 289 ? -4.753 -13.428 -10.129 1.00 60.97 289 ALA A CA 1
ATOM 2132 C C . ALA A 1 289 ? -4.501 -14.681 -9.268 1.00 60.97 289 ALA A C 1
ATOM 2134 O O . ALA A 1 289 ? -4.665 -15.795 -9.764 1.00 60.97 289 ALA A O 1
ATOM 2135 N N . GLU A 1 290 ? -4.091 -14.495 -8.009 1.00 52.50 290 GLU A N 1
ATOM 2136 C CA . GLU A 1 290 ? -3.697 -15.563 -7.076 1.00 52.50 290 GLU A CA 1
ATOM 2137 C C . G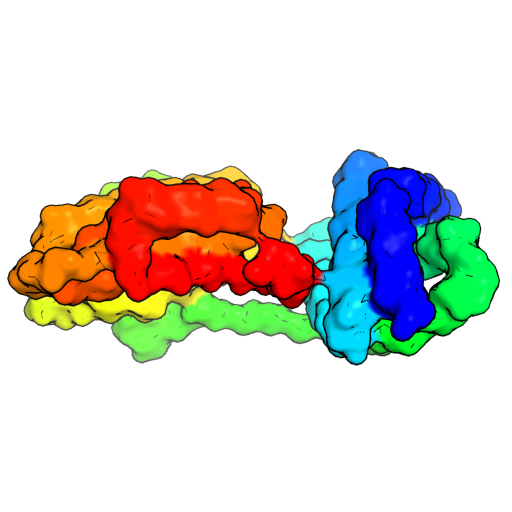LU A 1 290 ? -4.683 -15.770 -5.907 1.00 52.50 290 GLU A C 1
ATOM 2139 O O . GLU A 1 290 ? -4.442 -16.620 -5.043 1.00 52.50 290 GLU A O 1
ATOM 2144 N N . THR A 1 291 ? -5.779 -15.001 -5.869 1.00 52.31 291 THR A N 1
ATOM 2145 C CA . THR A 1 291 ? -6.863 -15.100 -4.869 1.00 52.31 291 THR A CA 1
ATOM 2146 C C . THR A 1 291 ? -7.979 -16.025 -5.308 1.00 52.31 291 THR A C 1
ATOM 2148 O O . THR A 1 291 ? -8.425 -16.831 -4.464 1.00 52.31 291 THR A O 1
#

Foldseek 3Di:
DLLLVLLVLLLVCLLVLLLQLLVQLPVVDDCVLPPDSVVSSVVLSVLSLQLSLCSVVVHLVQSLVVLLLVQLLVVLVVRDLVSVVSSLVSSLVSSCVSDDVVSSVSSVSNSVSNNVSSVVHHDQDDQLADCVDPQSVLLVVLLVCLLVVNLVSNLVSLLVQCDPVHVHLLCCLPRRLVSNLVRLVSCCSSVVDPPVSNVSSVVSSLVSNVVSLVPHQADAAPVAEEEEEEFAPFQDFSVVSSVQSVCRSPRHHYHYPGHRDQPVRQVVCCVVVVHPYYHYDDDGSSRVVRD

Radius of gyration: 21.84 Å; chains: 1; bounding box: 47×47×58 Å

Secondary structure (DSSP, 8-state):
-HHHHHHHHHHHTHHHHHHHHHHHHHHHS-GGG---HHHHHHHHHHHHHHHHHHHHHT-HHHHHHHHHHHHHHHHTTT--HHHHHHHHHHHHHHHHHTS-HHHHGGGHHHHHHHHHHHHH-PPPPPPS--TTSHHHHHHHHHHHHHHTT-HHHHHHHHHHHTSTTTT-HHHIIIIIIHHHHHHHHHHHHTTSS-HHHHHHHHHHHHHHHHHHHHHSPPPPP-S-EEEEEEBTT----HHHHHHHHHHHHTT-EEEE--SSB-HHHHHHHHHHTT-SEEEEE-SSGGGGG--

Sequence (291 aa):
MSTTLASQILQSSADGIAGLAAARLFELVSVDAVDDFAAWKQHLRNQVLQLAAALQAQDATAFADNITWVHEAFRSRNISTEVLGAALQSLEETARESLPTTLGEVLGPYVDAARTRLVAGSQPTPSFLDPKHSSGALAGLYLEALRSGDEATATKLLFQAAKPDQLGIRTVMEEVLSPAMREIGRLWHNGQATVAEEHYVTQVTTKVLAQLLAQAPHAPQRGKTALLAGVAGNAHSFGLQVVAGHFELAGWRTICLGSDTPSASVAEAAVALGAHVVLLGATLGTQLAET